Protein AF-X0WNF1-F1 (afdb_monomer)

Foldseek 3Di:
DDDPDDDDPDDDPDDDDDDDDDDPPDDPPPDDDPQPDQDDQDQDDQDDQDFDDQDADDDDPVQLVVQLCVQLVVQLVVLVVVLVVQLPDDDPDVVVNVVSNVVSVVVSVVSSVVSSVVSSVVSCVVSVVVSVVVRVVSVVVRVVRSVVSVVVSVVVSVVRRVVSVVVSVVSVVVSVVVVVVVCVVVVPD

Radius of gyration: 42.92 Å; Cα contacts (8 Å, |Δi|>4): 81; chains: 1; bounding box: 76×45×125 Å

Sequence (189 aa):
MIPDEVIEDEVIPDQPIFDPPEFPEFVDPGERPEYVEPGEFVSPTYPEFEYDPYAAPTRDPARVEELRTKAAGPGVRRSIQALKRAMMQEYRNPNLARLAMRDILAGHGEALSGIYGGAAQTAEMQYGTEFAAQREQARTEFEAAYGAASKEYDVEWTAKYQKALRDWQGDVEAAKRDYEWELMQGGWM

Nearest PDB structures (foldseek):
  4j9z-assembly1_B-2  TM=3.972E-01  e=4.903E+00  Rattus norvegicus

Organism: NCBI:txid412755

Mean predicted aligned error: 12.64 Å

Secondary structure (DSSP, 8-state):
-----------------PPPP-PPP----TT-----PPPP--PPPPPP-------PPPP-HHHHHHHHHHHHHHHHHHHHHHHHHHHTPPPSSHHHHHHHHHHHHHHHHHHHHHHHHHHHHHHHH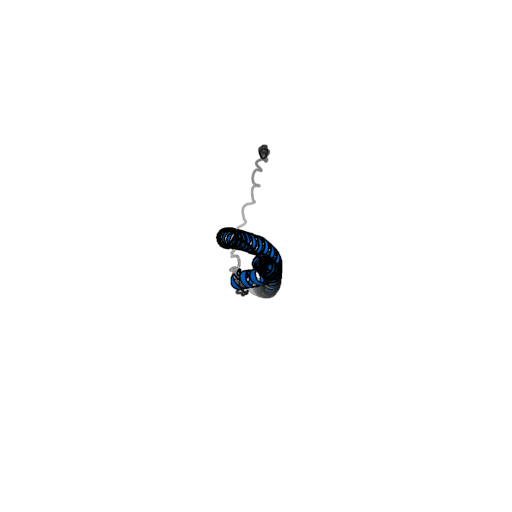HHHHHHHHHHHHHHHHHHHHHHHHHHHHHHHHHHHHHHHHHHHHHHHHHHHHHHHHHHHHHTT-

Structure (mmCIF, N/CA/C/O backbone):
data_AF-X0WNF1-F1
#
_entry.id   AF-X0WNF1-F1
#
loop_
_atom_site.group_PDB
_atom_site.id
_atom_site.type_symbol
_atom_site.label_atom_id
_atom_site.label_alt_id
_atom_site.label_comp_id
_atom_site.label_asym_id
_atom_site.label_entity_id
_atom_site.label_seq_id
_atom_site.pdbx_PDB_ins_code
_atom_site.Cartn_x
_atom_site.Cartn_y
_atom_site.Cartn_z
_atom_site.occupancy
_atom_site.B_iso_or_equiv
_atom_site.auth_seq_id
_atom_site.auth_comp_id
_atom_site.auth_asym_id
_atom_site.auth_atom_id
_atom_site.pdbx_PDB_model_num
ATOM 1 N N . MET A 1 1 ? -17.584 23.630 -14.478 1.00 50.16 1 MET A N 1
ATOM 2 C CA . MET A 1 1 ? -17.618 24.770 -15.414 1.00 50.16 1 MET A CA 1
ATOM 3 C C . MET A 1 1 ? -16.186 25.022 -15.825 1.00 50.16 1 MET A C 1
ATOM 5 O O . MET A 1 1 ? -15.436 25.593 -15.048 1.00 50.16 1 MET A O 1
ATOM 9 N N . ILE A 1 2 ? -15.795 24.456 -16.960 1.00 48.53 2 ILE A N 1
ATOM 10 C CA . ILE A 1 2 ? -14.515 24.730 -17.613 1.00 48.53 2 ILE A CA 1
ATOM 11 C C . ILE A 1 2 ? -14.872 25.733 -18.717 1.00 48.53 2 ILE A C 1
ATOM 13 O O . ILE A 1 2 ? -15.881 25.497 -19.384 1.00 48.53 2 ILE A O 1
ATOM 17 N N . PRO A 1 3 ? -14.184 26.877 -18.835 1.00 56.97 3 PRO A N 1
ATOM 18 C CA . PRO A 1 3 ? -14.456 27.810 -19.918 1.00 56.97 3 PRO A CA 1
ATOM 19 C C . PRO A 1 3 ? -14.066 27.158 -21.248 1.00 56.97 3 PRO A C 1
ATOM 21 O O . PRO A 1 3 ? -12.950 26.661 -21.383 1.00 56.97 3 PRO A O 1
ATOM 24 N N . ASP A 1 4 ? -15.005 27.139 -22.194 1.00 54.88 4 ASP A N 1
ATOM 25 C CA . ASP A 1 4 ? -14.739 26.791 -23.588 1.00 54.88 4 ASP A CA 1
ATOM 26 C C . ASP A 1 4 ? -13.812 27.865 -24.169 1.00 54.88 4 ASP A C 1
ATOM 28 O O . ASP A 1 4 ? -14.213 29.018 -24.351 1.00 54.88 4 ASP A O 1
ATOM 32 N N . GLU A 1 5 ? -12.553 27.504 -24.409 1.00 59.41 5 GLU A N 1
ATOM 33 C CA . GLU A 1 5 ? -11.631 28.334 -25.177 1.00 59.41 5 GLU A CA 1
ATOM 34 C C . GLU A 1 5 ? -11.999 28.224 -26.659 1.00 59.41 5 GLU A C 1
ATOM 36 O O . GLU A 1 5 ? -11.948 27.158 -27.273 1.00 59.41 5 GLU A O 1
ATOM 41 N N . VAL A 1 6 ? -12.427 29.357 -27.209 1.00 58.12 6 VAL A N 1
ATOM 42 C CA . VAL A 1 6 ? -12.690 29.559 -28.630 1.00 58.12 6 VAL A CA 1
ATOM 43 C C . VAL A 1 6 ? -11.349 29.493 -29.357 1.00 58.12 6 VAL A C 1
ATOM 45 O O . VAL A 1 6 ? -10.518 30.384 -29.209 1.00 58.12 6 VAL A O 1
ATOM 48 N N . ILE A 1 7 ? -11.131 28.421 -30.116 1.00 59.22 7 ILE A N 1
ATOM 49 C CA . ILE A 1 7 ? -10.007 28.314 -31.046 1.00 59.22 7 ILE A CA 1
ATOM 50 C C . ILE A 1 7 ? -10.350 29.218 -32.233 1.00 59.22 7 ILE A C 1
ATOM 52 O O . ILE A 1 7 ? -11.260 28.921 -33.004 1.00 59.22 7 ILE A O 1
ATOM 56 N N . GLU A 1 8 ? -9.685 30.367 -32.318 1.00 57.50 8 GLU A N 1
ATOM 57 C CA . GLU A 1 8 ? -9.772 31.257 -33.472 1.00 57.50 8 GLU A CA 1
ATOM 58 C C . GLU A 1 8 ? -9.064 30.579 -34.653 1.00 57.50 8 GLU A C 1
ATOM 60 O O . GLU A 1 8 ? -7.862 30.320 -34.597 1.00 57.50 8 GLU A O 1
ATOM 65 N N . ASP A 1 9 ? -9.825 30.248 -35.701 1.00 55.97 9 ASP A N 1
ATOM 66 C CA . ASP A 1 9 ? -9.299 29.712 -36.956 1.00 55.97 9 ASP A CA 1
ATOM 67 C C . ASP A 1 9 ? -8.331 30.730 -37.581 1.00 55.97 9 ASP A C 1
ATOM 69 O O . ASP A 1 9 ? -8.733 31.759 -38.135 1.00 55.97 9 ASP A O 1
ATOM 73 N N . GLU A 1 10 ? -7.033 30.444 -37.477 1.00 62.75 10 GLU A N 1
ATOM 74 C CA . GLU A 1 10 ? -5.975 31.190 -38.148 1.00 62.75 10 GLU A CA 1
ATOM 75 C C . GLU A 1 10 ? -6.144 31.040 -39.667 1.00 62.75 10 GLU A C 1
ATOM 77 O O . GLU A 1 10 ? -5.930 29.977 -40.254 1.00 62.75 10 GLU A O 1
ATOM 82 N N . VAL A 1 11 ? -6.554 32.130 -40.317 1.00 62.41 11 VAL A N 1
ATOM 83 C CA . VAL A 1 11 ? -6.639 32.237 -41.775 1.00 62.41 11 VAL A CA 1
ATOM 84 C C . VAL A 1 11 ? -5.223 32.156 -42.343 1.00 62.41 11 VAL A C 1
ATOM 86 O O . VAL A 1 11 ? -4.467 33.127 -42.301 1.00 62.41 11 VAL A O 1
ATOM 89 N N . ILE A 1 12 ? -4.862 30.988 -42.876 1.00 64.81 12 ILE A N 1
ATOM 90 C CA . ILE A 1 12 ? -3.605 30.773 -43.596 1.00 64.81 12 ILE A CA 1
ATOM 91 C C . ILE A 1 12 ? -3.642 31.648 -44.862 1.00 64.81 12 ILE A C 1
ATOM 93 O O . ILE A 1 12 ? -4.532 31.457 -45.693 1.00 64.81 12 ILE A O 1
ATOM 97 N N . PRO A 1 13 ? -2.728 32.620 -45.031 1.00 63.53 13 PRO A N 1
ATOM 98 C CA . PRO A 1 13 ? -2.704 33.458 -46.223 1.00 63.53 13 PRO A CA 1
ATOM 99 C C . PRO A 1 13 ? -2.369 32.614 -47.459 1.00 63.53 13 PRO A C 1
ATOM 101 O O . PRO A 1 13 ? -1.423 31.823 -47.428 1.00 63.53 13 PRO A O 1
ATOM 104 N N . ASP A 1 14 ? -3.134 32.811 -48.539 1.00 64.81 14 ASP A N 1
ATOM 105 C CA . ASP A 1 14 ? -2.906 32.192 -49.848 1.00 64.81 14 ASP A CA 1
ATOM 106 C C . ASP A 1 14 ? -1.446 32.387 -50.267 1.00 64.81 14 ASP A C 1
ATOM 108 O O . ASP A 1 14 ? -0.984 33.508 -50.512 1.00 64.81 14 ASP A O 1
ATOM 112 N N . GLN A 1 15 ? -0.693 31.288 -50.311 1.00 70.25 15 GLN A N 1
ATOM 113 C CA . GLN A 1 15 ? 0.685 31.330 -50.772 1.00 70.25 15 GLN A CA 1
ATOM 114 C C . GLN A 1 15 ? 0.716 31.611 -52.281 1.00 70.25 15 GLN A C 1
ATOM 116 O O . GLN A 1 15 ? -0.114 31.080 -53.023 1.00 70.25 15 GLN A O 1
ATOM 121 N N . PRO A 1 16 ? 1.667 32.434 -52.759 1.00 63.69 16 PRO A N 1
ATOM 122 C CA . PRO A 1 16 ? 1.801 32.725 -54.176 1.00 63.69 16 PRO A CA 1
ATOM 123 C C . PRO A 1 16 ? 2.080 31.432 -54.946 1.00 63.69 16 PRO A C 1
ATOM 125 O O . PRO A 1 16 ? 3.031 30.709 -54.647 1.00 63.69 16 PRO A O 1
ATOM 128 N N . ILE A 1 17 ? 1.240 31.155 -55.944 1.00 67.00 17 ILE A N 1
ATOM 129 C CA . ILE A 1 17 ? 1.426 30.066 -56.903 1.00 67.00 17 ILE A CA 1
ATOM 130 C C . ILE A 1 17 ? 2.718 30.371 -57.670 1.00 67.00 17 ILE A C 1
ATOM 132 O O . ILE A 1 17 ? 2.752 31.270 -58.507 1.00 67.00 17 ILE A O 1
ATOM 136 N N . PHE A 1 18 ? 3.802 29.680 -57.322 1.00 66.50 18 PHE A N 1
ATOM 137 C CA . PHE A 1 18 ? 5.053 29.730 -58.070 1.00 66.50 18 PHE A CA 1
ATOM 138 C C . PHE A 1 18 ? 4.874 28.921 -59.353 1.00 66.50 18 PHE A C 1
ATOM 140 O O . PHE A 1 18 ? 4.672 27.707 -59.292 1.00 66.50 18 PHE A O 1
ATOM 147 N N . ASP A 1 19 ? 4.962 29.588 -60.504 1.00 69.25 19 ASP A N 1
ATOM 148 C CA . ASP A 1 19 ? 5.076 28.899 -61.784 1.00 69.25 19 ASP A CA 1
ATOM 149 C C . ASP A 1 19 ? 6.339 28.019 -61.758 1.00 69.25 19 ASP A C 1
ATOM 151 O O . ASP A 1 19 ? 7.424 28.510 -61.412 1.00 69.25 19 ASP A O 1
ATOM 155 N N . PRO A 1 20 ? 6.224 26.712 -62.056 1.00 69.62 20 PRO A N 1
ATOM 156 C CA . PRO A 1 20 ? 7.371 25.823 -62.038 1.00 69.62 20 PRO A CA 1
ATOM 157 C C . PRO A 1 20 ? 8.379 26.284 -63.102 1.00 69.62 20 PRO A C 1
ATOM 159 O O . PRO A 1 20 ? 7.981 26.563 -64.234 1.00 69.62 20 PRO A O 1
ATOM 162 N N . PRO A 1 21 ? 9.678 26.375 -62.769 1.00 69.31 21 PRO A N 1
ATOM 163 C CA . PRO A 1 21 ? 10.692 26.753 -63.742 1.00 69.31 21 PRO A CA 1
ATOM 164 C C . PRO A 1 21 ? 10.705 25.748 -64.899 1.00 69.31 21 PRO A C 1
ATOM 166 O O . PRO A 1 21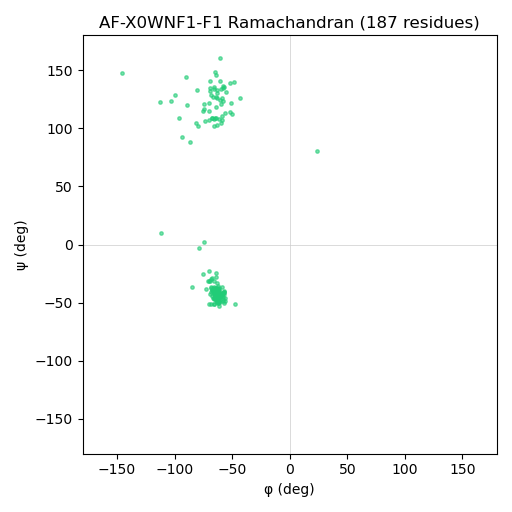 ? 10.690 24.536 -64.679 1.00 69.31 21 PRO A O 1
ATOM 169 N N . GLU A 1 22 ? 10.747 26.256 -66.132 1.00 62.69 22 GLU A N 1
ATOM 170 C CA . GLU A 1 22 ? 10.952 25.439 -67.327 1.00 62.69 22 GLU A CA 1
ATOM 171 C C . GLU A 1 22 ? 12.321 24.755 -67.220 1.00 62.69 22 GLU A C 1
ATOM 173 O O . GLU A 1 22 ? 13.373 25.397 -67.281 1.00 62.69 22 GLU A O 1
ATOM 178 N N . PHE A 1 23 ? 12.311 23.442 -66.990 1.00 56.72 23 PHE A N 1
ATOM 179 C CA . PHE A 1 23 ? 13.533 22.653 -66.964 1.00 56.72 23 PHE A CA 1
ATOM 180 C C . PHE A 1 23 ? 14.103 22.568 -68.386 1.00 56.72 23 PHE A C 1
ATOM 182 O O . PHE A 1 23 ? 13.352 22.257 -69.314 1.00 56.72 23 PHE A O 1
ATOM 189 N N . PRO A 1 24 ? 15.411 22.814 -68.582 1.00 59.12 24 PRO A N 1
ATOM 190 C CA . PRO A 1 24 ? 16.044 22.623 -69.880 1.00 59.12 24 PRO A CA 1
ATOM 191 C C . PRO A 1 24 ? 15.864 21.170 -70.333 1.00 59.12 24 PRO A C 1
ATOM 193 O O . PRO A 1 24 ? 16.038 20.243 -69.538 1.00 59.12 24 PRO A O 1
ATOM 196 N N . GLU A 1 25 ? 15.497 20.988 -71.604 1.00 58.06 25 GLU A N 1
ATOM 197 C CA . GLU A 1 25 ? 15.307 19.676 -72.222 1.00 58.06 25 GLU A CA 1
ATOM 198 C C . GLU A 1 25 ? 16.539 18.798 -71.970 1.00 58.06 25 GLU A C 1
ATOM 200 O O . GLU A 1 25 ? 17.675 19.169 -72.279 1.00 58.06 25 GLU A O 1
ATOM 205 N N . PHE A 1 26 ? 16.301 17.645 -71.340 1.00 48.47 26 PHE A N 1
ATOM 206 C CA . PHE A 1 26 ? 17.327 16.662 -71.023 1.00 48.47 26 PHE A CA 1
ATOM 207 C C . PHE A 1 26 ? 18.043 16.249 -72.312 1.00 48.47 26 PHE A C 1
ATOM 209 O O . PHE A 1 26 ? 17.459 15.616 -73.188 1.00 48.47 26 PHE A O 1
ATOM 216 N N . VAL A 1 27 ? 19.324 16.603 -72.408 1.00 53.44 27 VAL A N 1
ATOM 217 C CA . VAL A 1 27 ? 20.237 16.055 -73.410 1.00 53.44 27 VAL A CA 1
ATOM 218 C C . VAL A 1 27 ? 20.294 14.546 -73.193 1.00 53.44 27 VAL A C 1
ATOM 220 O O . VAL A 1 27 ? 20.629 14.104 -72.093 1.00 53.44 27 VAL A O 1
ATOM 223 N N . ASP A 1 28 ? 19.932 13.788 -74.226 1.00 56.94 28 ASP A N 1
ATOM 224 C CA . ASP A 1 28 ? 19.884 12.326 -74.229 1.00 56.94 28 ASP A CA 1
ATOM 225 C C . ASP A 1 28 ? 21.283 11.765 -73.906 1.00 56.94 28 ASP A C 1
ATOM 227 O O . ASP A 1 28 ? 22.212 11.912 -74.712 1.00 56.94 28 ASP A O 1
ATOM 231 N N . PRO A 1 29 ? 21.506 11.215 -72.698 1.00 52.59 29 PRO A N 1
ATOM 232 C CA . PRO A 1 29 ? 22.808 10.708 -72.317 1.00 52.59 29 PRO A CA 1
ATOM 233 C C . PRO A 1 29 ? 22.959 9.333 -72.957 1.00 52.59 29 PRO A C 1
ATOM 235 O O . PRO A 1 29 ? 22.386 8.358 -72.471 1.00 52.59 29 PRO A O 1
ATOM 238 N N . GLY A 1 30 ? 23.721 9.275 -74.053 1.00 54.88 30 GLY A N 1
ATOM 239 C CA . GLY A 1 30 ? 24.156 8.019 -74.657 1.00 54.88 30 GLY A CA 1
ATOM 240 C C . GLY A 1 30 ? 24.615 7.040 -73.577 1.00 54.88 30 GLY A C 1
ATOM 241 O O . GLY A 1 30 ? 25.404 7.420 -72.714 1.00 54.88 30 GLY A O 1
ATOM 242 N N . GLU A 1 31 ? 24.017 5.846 -73.611 1.00 55.84 31 GLU A N 1
ATOM 243 C CA . GLU A 1 31 ? 24.265 4.666 -72.772 1.00 55.84 31 GLU A CA 1
ATOM 244 C C . GLU A 1 31 ? 24.900 4.989 -71.415 1.00 55.84 31 GLU A C 1
ATOM 246 O O . GLU A 1 31 ? 26.107 4.868 -71.206 1.00 55.84 31 GLU A O 1
ATOM 251 N N . ARG A 1 32 ? 24.055 5.415 -70.464 1.00 53.81 32 ARG A N 1
ATOM 252 C CA . ARG A 1 32 ? 24.465 5.459 -69.060 1.00 53.81 32 ARG A CA 1
ATOM 253 C C . ARG A 1 32 ? 24.953 4.057 -68.666 1.00 53.81 32 ARG A C 1
ATOM 255 O O . ARG A 1 32 ? 24.226 3.100 -68.937 1.00 53.81 32 ARG A O 1
ATOM 262 N N . PRO A 1 33 ? 26.127 3.929 -68.029 1.00 50.81 33 PRO A N 1
ATOM 263 C CA . PRO A 1 33 ? 26.564 2.650 -67.475 1.00 50.81 33 PRO A CA 1
ATOM 264 C C . PRO A 1 33 ? 25.461 2.071 -66.578 1.00 50.81 33 PRO A C 1
ATOM 266 O O . PRO A 1 33 ? 24.790 2.829 -65.868 1.00 50.81 33 PRO A O 1
ATOM 269 N N . GLU A 1 34 ? 25.242 0.753 -66.660 1.00 50.34 34 GLU A N 1
ATOM 270 C CA . GLU A 1 34 ? 24.256 0.047 -65.835 1.00 50.34 34 GLU A CA 1
ATOM 271 C C . GLU A 1 34 ? 24.500 0.402 -64.365 1.00 50.34 34 GLU A C 1
ATOM 273 O O . GLU A 1 34 ? 25.551 0.115 -63.795 1.00 50.34 34 GLU A O 1
ATOM 278 N N . TYR A 1 35 ? 23.539 1.102 -63.761 1.00 53.22 35 TYR A N 1
ATOM 279 C CA . TYR A 1 35 ? 23.608 1.459 -62.354 1.00 53.22 35 TYR A CA 1
ATOM 280 C C . TYR A 1 35 ? 23.480 0.169 -61.548 1.00 53.22 35 TYR A C 1
ATOM 282 O O . TYR A 1 35 ? 22.408 -0.433 -61.507 1.00 53.22 35 TYR A O 1
ATOM 290 N N . VAL A 1 36 ? 24.566 -0.270 -60.918 1.00 54.84 36 VAL A N 1
ATOM 291 C CA . VAL A 1 36 ? 24.497 -1.345 -59.929 1.00 54.84 36 VAL A CA 1
ATOM 292 C C . VAL A 1 36 ? 23.788 -0.765 -58.708 1.00 54.84 36 VAL A C 1
ATOM 294 O O . VAL A 1 36 ? 24.338 0.094 -58.016 1.00 54.84 36 VAL A O 1
ATOM 297 N N . GLU A 1 37 ? 22.536 -1.169 -58.482 1.00 60.97 37 GLU A N 1
ATOM 298 C CA . GLU A 1 37 ? 21.769 -0.717 -57.322 1.00 60.97 37 GLU A CA 1
ATOM 299 C C . GLU A 1 37 ? 22.529 -1.089 -56.036 1.00 60.97 37 GLU A C 1
ATOM 301 O O . GLU A 1 37 ? 22.858 -2.264 -55.838 1.00 60.97 37 GLU A O 1
ATOM 306 N N . PRO A 1 38 ? 22.853 -0.117 -55.161 1.00 59.69 38 PRO A N 1
ATOM 307 C CA . PRO A 1 38 ? 23.447 -0.436 -53.873 1.00 59.69 38 PRO A CA 1
ATOM 308 C C . PRO A 1 38 ? 22.470 -1.318 -53.092 1.00 59.69 38 PRO A C 1
ATOM 310 O O . PRO A 1 38 ? 21.261 -1.089 -53.139 1.00 59.69 38 PRO A O 1
ATOM 313 N N . GLY A 1 39 ? 22.996 -2.320 -52.381 1.00 68.25 39 GLY A N 1
ATOM 314 C CA . GLY A 1 39 ? 22.181 -3.267 -51.619 1.00 68.25 39 GLY A CA 1
ATOM 315 C C . GLY A 1 39 ? 21.128 -2.570 -50.748 1.00 68.25 39 GLY A C 1
ATOM 316 O O . GLY A 1 39 ? 21.387 -1.517 -50.155 1.00 68.25 39 GLY A O 1
ATOM 317 N N . GLU A 1 40 ? 19.923 -3.144 -50.691 1.00 73.88 40 GLU A N 1
ATOM 318 C CA . GLU A 1 40 ? 18.820 -2.596 -49.900 1.00 73.88 40 GLU A CA 1
ATOM 319 C C . GLU A 1 40 ? 19.226 -2.459 -48.425 1.00 73.88 40 GLU A C 1
ATOM 321 O O . GLU A 1 40 ? 19.804 -3.371 -47.828 1.00 73.88 40 GLU A O 1
ATOM 326 N N . PHE A 1 41 ? 18.903 -1.319 -47.808 1.00 73.62 41 PHE A N 1
ATOM 327 C CA . PHE A 1 41 ? 19.118 -1.139 -46.376 1.00 73.62 41 PHE A CA 1
ATOM 328 C C . PHE A 1 41 ? 18.207 -2.092 -45.594 1.00 73.62 41 PHE A C 1
ATOM 330 O O . PHE A 1 41 ? 16.995 -1.884 -45.497 1.00 73.62 41 PHE A O 1
ATOM 337 N N . VAL A 1 42 ? 18.793 -3.128 -44.996 1.00 74.88 42 VAL A N 1
ATOM 338 C CA . VAL A 1 42 ? 18.065 -4.044 -44.119 1.00 74.88 42 VAL A CA 1
ATOM 339 C C . VAL A 1 42 ? 17.958 -3.413 -42.733 1.00 74.88 42 VAL A C 1
ATOM 341 O O . VAL A 1 42 ? 18.924 -3.381 -41.968 1.00 74.88 42 VAL A O 1
ATOM 344 N N . SER A 1 43 ? 16.768 -2.910 -42.397 1.00 70.06 43 SER A N 1
ATOM 345 C CA . SER A 1 43 ? 16.502 -2.387 -41.055 1.00 70.06 43 SER A CA 1
ATOM 346 C C . SER A 1 43 ? 16.637 -3.508 -40.013 1.00 70.06 43 SER A C 1
ATOM 348 O O . SER A 1 43 ? 16.046 -4.578 -40.197 1.00 70.06 43 SER A O 1
ATOM 350 N N . PRO A 1 44 ? 17.387 -3.301 -38.914 1.00 79.19 44 PRO A N 1
ATOM 351 C CA . PRO A 1 44 ? 17.522 -4.315 -37.882 1.00 79.19 44 PRO A CA 1
ATOM 352 C C . PRO A 1 44 ? 16.175 -4.605 -37.215 1.00 79.19 44 PRO A C 1
ATOM 354 O O . PRO A 1 44 ? 15.340 -3.720 -37.028 1.00 79.19 44 PRO A O 1
ATOM 357 N N . THR A 1 45 ? 15.968 -5.861 -36.823 1.00 83.69 45 THR A N 1
ATOM 358 C CA . THR A 1 45 ? 14.812 -6.254 -36.011 1.00 83.69 45 THR A CA 1
ATOM 359 C C . THR A 1 45 ? 14.948 -5.670 -34.606 1.00 83.69 45 THR A C 1
ATOM 361 O O . THR A 1 45 ? 16.024 -5.743 -34.002 1.00 83.69 45 THR A O 1
ATOM 364 N N . TYR A 1 46 ? 13.860 -5.100 -34.086 1.00 78.81 46 TYR A N 1
ATOM 365 C CA . TYR A 1 46 ? 13.807 -4.602 -32.714 1.00 78.81 46 TYR A CA 1
ATOM 366 C C . TYR A 1 46 ? 14.113 -5.734 -31.715 1.00 78.81 46 TYR A C 1
ATOM 368 O O . TYR A 1 46 ? 13.622 -6.850 -31.915 1.00 78.81 46 TYR A O 1
ATOM 376 N N . PRO A 1 47 ? 14.941 -5.490 -30.678 1.00 80.06 47 PRO A N 1
ATOM 377 C CA . PRO A 1 47 ? 15.153 -6.466 -29.615 1.00 80.06 47 PRO A CA 1
ATOM 378 C C . PRO A 1 47 ? 13.836 -6.788 -28.895 1.00 80.06 47 PRO A C 1
ATOM 380 O O . PRO A 1 47 ? 12.864 -6.043 -28.989 1.00 80.06 47 PRO A O 1
ATOM 383 N N . GLU A 1 48 ? 13.780 -7.913 -28.189 1.00 83.38 48 GLU A N 1
ATOM 384 C CA . GLU A 1 48 ? 12.628 -8.214 -27.338 1.00 83.38 48 GLU A CA 1
ATOM 385 C C . GLU A 1 48 ? 12.769 -7.451 -26.017 1.00 83.38 48 GLU A C 1
ATOM 387 O O . GLU A 1 48 ? 13.846 -7.405 -25.425 1.00 83.38 48 GLU A O 1
ATOM 392 N N . PHE A 1 49 ? 11.694 -6.791 -25.587 1.00 82.12 49 PHE A N 1
ATOM 393 C CA . PHE A 1 49 ? 11.687 -6.006 -24.360 1.00 82.12 49 PHE A CA 1
ATOM 394 C C . PHE A 1 49 ? 11.184 -6.866 -23.199 1.00 82.12 49 PHE A C 1
ATOM 396 O O . PHE A 1 49 ? 9.978 -6.971 -22.970 1.00 82.12 49 PHE A O 1
ATOM 403 N N . GLU A 1 50 ? 12.109 -7.500 -22.481 1.00 83.12 50 GLU A N 1
ATOM 404 C CA . GLU A 1 50 ? 11.791 -8.316 -21.309 1.00 83.12 50 GLU A CA 1
ATOM 405 C C . GLU A 1 50 ? 11.801 -7.458 -20.037 1.00 83.12 50 GLU A C 1
ATOM 407 O O . GLU A 1 50 ? 12.813 -6.859 -19.672 1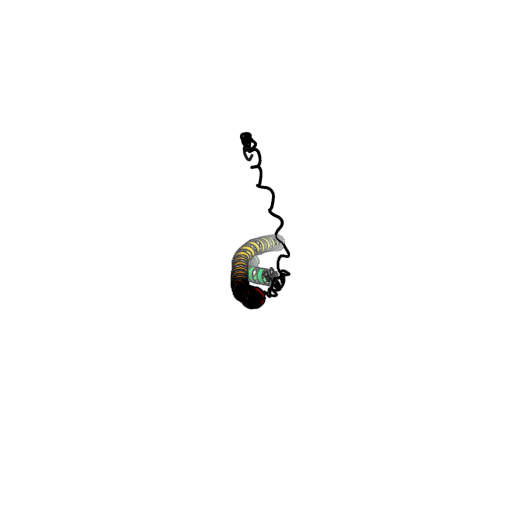.00 83.12 50 GLU A O 1
ATOM 412 N N . TYR A 1 51 ? 10.663 -7.392 -19.344 1.00 84.19 51 TYR A N 1
ATOM 413 C CA . TYR A 1 51 ? 10.560 -6.765 -18.029 1.00 84.19 51 TYR A CA 1
ATOM 414 C C . TYR A 1 51 ? 9.551 -7.504 -17.155 1.00 84.19 51 TYR A C 1
ATOM 416 O O . TYR A 1 51 ? 8.537 -8.017 -17.637 1.00 84.19 51 TYR A O 1
ATOM 424 N N . ASP A 1 52 ? 9.812 -7.522 -15.849 1.00 85.19 52 ASP A N 1
ATOM 425 C CA . ASP A 1 52 ? 8.878 -8.103 -14.895 1.00 85.19 52 ASP A CA 1
ATOM 426 C C . ASP A 1 52 ? 7.610 -7.239 -14.807 1.00 85.19 52 ASP A C 1
ATOM 428 O O . ASP A 1 52 ? 7.694 -6.021 -14.595 1.00 85.19 52 ASP A O 1
ATOM 432 N N . PRO A 1 53 ? 6.411 -7.829 -14.954 1.00 88.69 53 PRO A N 1
ATOM 433 C CA . PRO A 1 53 ? 5.173 -7.075 -14.863 1.00 88.69 53 PRO A CA 1
ATOM 434 C C . PRO A 1 53 ? 4.981 -6.523 -13.448 1.00 88.69 53 PRO A C 1
ATOM 436 O O . PRO A 1 53 ? 5.349 -7.149 -12.453 1.00 88.69 53 PRO A O 1
ATOM 439 N N . TYR A 1 54 ? 4.334 -5.360 -13.349 1.00 89.75 54 TYR A N 1
ATOM 440 C CA . TYR A 1 54 ? 4.043 -4.733 -12.063 1.00 89.75 54 TYR A CA 1
ATOM 441 C C .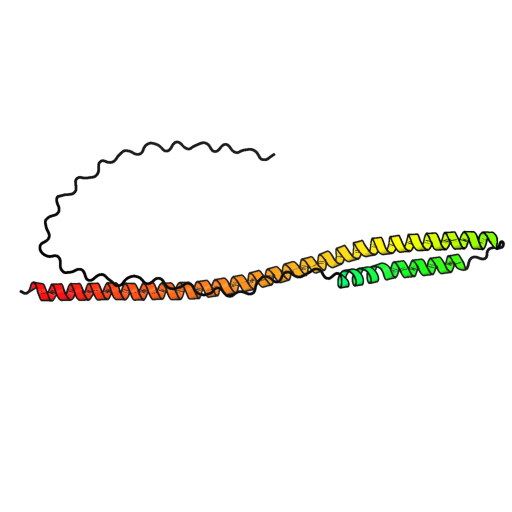 TYR A 1 54 ? 3.189 -5.648 -11.170 1.00 89.75 54 TYR A C 1
ATOM 443 O O . TYR A 1 54 ? 1.997 -5.856 -11.416 1.00 89.75 54 TYR A O 1
ATOM 451 N N . ALA A 1 55 ? 3.792 -6.157 -10.095 1.00 90.75 55 ALA A N 1
ATOM 452 C CA . ALA A 1 55 ? 3.112 -6.947 -9.079 1.00 90.75 55 ALA A CA 1
ATOM 453 C C . ALA A 1 55 ? 2.492 -6.024 -8.019 1.00 90.75 55 ALA A C 1
ATOM 455 O O . ALA A 1 55 ? 3.108 -5.696 -7.004 1.00 90.75 55 ALA A O 1
ATOM 456 N N . ALA A 1 56 ? 1.254 -5.587 -8.258 1.00 91.31 56 ALA A N 1
ATOM 457 C CA . ALA A 1 56 ? 0.528 -4.770 -7.292 1.00 91.31 56 ALA A CA 1
ATOM 458 C C . ALA A 1 56 ? 0.298 -5.559 -5.986 1.00 91.31 56 ALA A C 1
ATOM 460 O O . ALA A 1 56 ? -0.286 -6.648 -6.034 1.00 91.31 56 ALA A O 1
ATOM 461 N N . PRO A 1 57 ? 0.689 -5.030 -4.811 1.00 93.81 57 PRO A N 1
ATOM 462 C CA . PRO A 1 57 ? 0.427 -5.717 -3.558 1.00 93.81 57 PRO A CA 1
ATOM 463 C C . PRO A 1 57 ? -1.082 -5.781 -3.310 1.00 93.81 57 PRO A C 1
ATOM 465 O O . PRO A 1 57 ? -1.817 -4.804 -3.483 1.00 93.81 57 PRO A O 1
ATOM 468 N N . THR A 1 58 ? -1.551 -6.955 -2.899 1.00 95.75 58 THR A N 1
ATOM 469 C CA . THR A 1 58 ? -2.958 -7.195 -2.583 1.00 95.75 58 THR A CA 1
ATOM 470 C C . THR A 1 58 ? -3.235 -6.914 -1.118 1.00 95.75 58 THR A C 1
ATOM 472 O O . THR A 1 58 ? -2.424 -7.220 -0.246 1.00 95.75 58 THR A O 1
ATOM 475 N N . ARG A 1 59 ? -4.418 -6.370 -0.840 1.00 95.12 59 ARG A N 1
ATOM 476 C CA . ARG A 1 59 ? -4.872 -6.129 0.526 1.00 95.12 59 ARG A CA 1
ATOM 477 C C . ARG A 1 59 ? -5.032 -7.449 1.286 1.00 95.12 59 ARG A C 1
ATOM 479 O O . ARG A 1 59 ? -5.765 -8.328 0.843 1.00 95.12 59 ARG A O 1
ATOM 486 N N . ASP A 1 60 ? -4.402 -7.536 2.451 1.00 97.19 60 ASP A N 1
ATOM 487 C CA . ASP A 1 60 ? -4.471 -8.680 3.354 1.00 97.19 60 ASP A CA 1
ATOM 488 C C . ASP A 1 60 ? -5.533 -8.446 4.450 1.00 97.19 60 ASP A C 1
ATOM 490 O O . ASP A 1 60 ? -5.329 -7.619 5.348 1.00 97.19 60 ASP A O 1
ATOM 494 N N . PRO A 1 61 ? -6.679 -9.153 4.408 1.00 95.81 61 PRO A N 1
ATOM 495 C CA . PRO A 1 61 ? -7.711 -9.023 5.430 1.00 95.81 61 PRO A CA 1
ATOM 496 C C . PRO A 1 61 ? -7.275 -9.582 6.793 1.00 95.81 61 PRO A C 1
ATOM 498 O O . PRO A 1 61 ? -7.719 -9.067 7.822 1.00 95.81 61 PRO A O 1
ATOM 501 N N . ALA A 1 62 ? -6.392 -10.586 6.827 1.00 97.69 62 ALA A N 1
ATOM 502 C CA . ALA A 1 62 ? -5.943 -11.203 8.074 1.00 97.69 62 ALA A CA 1
ATOM 503 C C . ALA A 1 62 ? -5.109 -10.216 8.900 1.00 97.69 62 ALA A C 1
ATOM 505 O O . ALA A 1 62 ? -5.288 -10.104 10.116 1.00 97.69 62 ALA A O 1
ATOM 506 N N . ARG A 1 63 ? -4.267 -9.418 8.231 1.00 97.31 63 ARG A N 1
ATOM 507 C CA . ARG A 1 63 ? -3.490 -8.357 8.880 1.00 97.31 63 ARG A CA 1
ATOM 508 C C . ARG A 1 63 ? -4.375 -7.281 9.515 1.00 97.31 63 ARG A C 1
ATOM 510 O O . ARG A 1 63 ? -4.097 -6.830 10.628 1.00 97.31 63 ARG A O 1
ATOM 517 N N . VAL A 1 64 ? -5.463 -6.888 8.850 1.00 97.19 64 VAL A N 1
ATOM 518 C CA . VAL A 1 64 ? -6.429 -5.915 9.395 1.00 97.19 64 VAL A CA 1
ATOM 519 C C . VAL A 1 64 ? -7.121 -6.474 10.641 1.00 97.19 64 VAL A C 1
ATOM 521 O O . VAL A 1 64 ? -7.290 -5.761 11.633 1.00 97.19 64 VAL A O 1
ATOM 524 N N . GLU A 1 65 ? -7.490 -7.756 10.629 1.00 97.25 65 GLU A N 1
ATOM 525 C CA . GLU A 1 65 ? -8.104 -8.416 11.782 1.00 97.25 65 GLU A CA 1
ATOM 526 C C . GLU A 1 65 ? -7.137 -8.534 12.973 1.00 97.25 65 GLU A C 1
ATOM 528 O O . GLU A 1 65 ? -7.517 -8.252 14.116 1.00 97.25 65 GLU A O 1
ATOM 533 N N . GLU A 1 66 ? -5.866 -8.856 12.725 1.00 98.12 66 GLU A N 1
ATOM 534 C CA . GLU A 1 66 ? -4.815 -8.860 13.749 1.00 98.12 66 GLU A CA 1
ATOM 535 C C . GLU A 1 66 ? -4.673 -7.474 14.406 1.00 98.12 66 GLU A C 1
ATOM 537 O O . GLU A 1 66 ? -4.706 -7.342 15.634 1.00 98.12 66 GLU A O 1
ATOM 542 N N . LEU A 1 67 ? -4.589 -6.410 13.603 1.00 97.88 67 LEU A N 1
ATOM 543 C CA . LEU A 1 67 ? -4.496 -5.039 14.111 1.00 97.88 67 LEU A CA 1
ATOM 544 C C . LEU A 1 67 ? -5.753 -4.637 14.890 1.00 97.88 67 LEU A C 1
ATOM 546 O O . LEU A 1 67 ? -5.655 -4.016 15.953 1.00 97.88 67 LEU A O 1
ATOM 550 N N . ARG A 1 68 ? -6.935 -5.048 14.421 1.00 97.94 68 ARG A N 1
ATOM 551 C CA . ARG A 1 68 ? -8.210 -4.791 15.101 1.00 97.94 68 ARG A CA 1
ATOM 552 C C . ARG A 1 68 ? -8.266 -5.472 16.461 1.00 97.94 68 ARG A C 1
ATOM 554 O O . ARG A 1 68 ? -8.620 -4.830 17.450 1.00 97.94 68 ARG A O 1
ATOM 561 N N . THR A 1 69 ? -7.919 -6.753 16.541 1.00 96.50 69 THR A N 1
ATOM 562 C CA . THR A 1 69 ? -7.915 -7.496 17.813 1.00 96.50 69 THR A CA 1
ATOM 563 C C . THR A 1 69 ? -6.891 -6.916 18.790 1.00 96.50 69 THR A C 1
ATOM 565 O O . THR A 1 69 ? -7.201 -6.719 19.972 1.00 96.50 69 THR A O 1
ATOM 568 N N . LYS A 1 70 ? -5.712 -6.527 18.293 1.00 97.81 70 LYS A N 1
ATOM 569 C CA . LYS A 1 70 ? -4.673 -5.841 19.069 1.00 97.81 70 LYS A CA 1
ATOM 570 C C . LYS A 1 70 ? -5.151 -4.492 19.617 1.00 97.81 70 LYS A C 1
ATOM 572 O O . LYS A 1 70 ? -4.954 -4.219 20.803 1.00 97.81 70 LYS A O 1
ATOM 577 N N . ALA A 1 71 ? -5.820 -3.682 18.795 1.00 97.69 71 ALA A N 1
ATOM 578 C CA . ALA A 1 71 ? -6.375 -2.386 19.191 1.00 97.69 71 ALA A CA 1
ATOM 579 C C . ALA A 1 71 ? -7.551 -2.520 20.178 1.00 97.69 71 ALA A C 1
ATOM 581 O O . ALA A 1 71 ? -7.664 -1.734 21.120 1.00 97.69 71 ALA A O 1
ATOM 582 N N . ALA A 1 72 ? -8.395 -3.545 20.021 1.00 97.50 72 ALA A N 1
ATOM 583 C CA . ALA A 1 72 ? -9.526 -3.805 20.913 1.00 97.50 72 ALA A CA 1
ATOM 584 C C . ALA A 1 72 ? -9.090 -4.297 22.307 1.00 97.50 72 ALA A C 1
ATOM 586 O O . ALA A 1 72 ? -9.756 -4.009 23.305 1.00 97.50 72 ALA A O 1
ATOM 587 N N . GLY A 1 73 ? -7.965 -5.015 22.402 1.00 97.12 73 GLY A N 1
ATOM 588 C CA . GLY A 1 73 ? -7.510 -5.698 23.620 1.00 97.12 73 GLY A CA 1
ATOM 589 C C . GLY A 1 73 ? -7.554 -4.856 24.909 1.00 97.12 73 GLY A C 1
ATOM 590 O O . GLY A 1 73 ? -8.130 -5.303 25.907 1.00 97.12 73 GLY A O 1
ATOM 591 N N . PRO A 1 74 ? -6.987 -3.634 24.944 1.00 97.56 74 PRO A N 1
ATOM 592 C CA . PRO A 1 74 ? -7.067 -2.760 26.113 1.00 97.56 74 PRO A CA 1
ATOM 593 C C . PRO A 1 74 ? -8.502 -2.388 26.511 1.00 97.56 74 PRO A C 1
ATOM 595 O O . PRO A 1 74 ? -8.821 -2.412 27.702 1.00 97.56 74 PRO A O 1
ATOM 598 N N . GLY A 1 75 ? -9.366 -2.074 25.541 1.00 96.44 75 GLY A N 1
ATOM 599 C CA . GLY A 1 75 ? -10.769 -1.731 25.783 1.00 96.44 75 GLY A CA 1
ATOM 600 C C . GLY A 1 75 ? -11.549 -2.912 26.353 1.00 96.44 75 GLY A C 1
ATOM 601 O O . GLY A 1 75 ? -12.205 -2.782 27.389 1.00 96.44 75 GLY A O 1
ATOM 602 N N . VAL A 1 76 ? -11.393 -4.093 25.746 1.00 97.50 76 VAL A N 1
ATOM 603 C CA . VAL A 1 76 ? -12.040 -5.332 26.202 1.00 97.50 76 VAL A CA 1
ATOM 604 C C . VAL A 1 76 ? -11.639 -5.644 27.647 1.00 97.50 76 VAL A C 1
ATOM 606 O O . VAL A 1 76 ? -12.508 -5.850 28.494 1.00 97.50 76 VAL A O 1
ATOM 609 N N . ARG A 1 77 ? -10.346 -5.565 27.992 1.00 97.69 77 ARG A N 1
ATOM 610 C CA . ARG A 1 77 ? -9.883 -5.782 29.377 1.00 97.69 77 ARG A CA 1
ATOM 611 C C . ARG A 1 77 ? -10.522 -4.817 30.380 1.00 97.69 77 ARG A C 1
ATOM 613 O O . ARG A 1 77 ? -10.939 -5.257 31.452 1.00 97.69 77 ARG A O 1
ATOM 620 N N . ARG A 1 78 ? -10.635 -3.526 30.043 1.00 96.88 78 ARG A N 1
ATOM 621 C CA . ARG A 1 78 ? -11.299 -2.528 30.905 1.00 96.88 78 ARG A CA 1
ATOM 622 C C . ARG A 1 78 ? -12.785 -2.836 31.079 1.00 96.88 78 ARG A C 1
ATOM 624 O O . ARG A 1 78 ? -13.277 -2.779 32.203 1.00 96.88 78 ARG A O 1
ATOM 631 N N . SER A 1 79 ? -13.473 -3.218 30.003 1.00 96.06 79 SER A N 1
ATOM 632 C CA . SER A 1 79 ? -14.898 -3.569 30.051 1.00 96.06 79 SER A CA 1
ATOM 633 C C . SER A 1 79 ? -15.165 -4.783 30.952 1.00 96.06 79 SER A C 1
ATOM 635 O O . SER A 1 79 ? -16.094 -4.755 31.754 1.00 96.06 79 SER A O 1
ATOM 637 N N . ILE A 1 80 ? -14.297 -5.802 30.916 1.00 96.62 80 ILE A N 1
ATOM 638 C CA . ILE A 1 80 ? -14.387 -6.982 31.789 1.00 96.62 80 ILE A CA 1
ATOM 639 C C . ILE A 1 80 ? -14.149 -6.598 33.254 1.00 96.62 80 ILE A C 1
ATOM 641 O O . ILE A 1 80 ? -14.843 -7.082 34.146 1.00 96.62 80 ILE A O 1
ATOM 645 N N . GLN A 1 81 ? -13.173 -5.731 33.536 1.00 97.19 81 GLN A N 1
ATOM 646 C CA . GLN A 1 81 ? -12.930 -5.255 34.902 1.00 97.19 81 GLN A CA 1
ATOM 647 C C . GLN A 1 81 ? -14.111 -4.436 35.440 1.00 97.19 81 GLN A C 1
ATOM 649 O O . GLN A 1 81 ? -14.489 -4.610 36.598 1.00 97.19 81 GLN A O 1
ATOM 654 N N . ALA A 1 82 ? -14.711 -3.579 34.609 1.00 94.44 82 ALA A N 1
ATOM 655 C CA . ALA A 1 82 ? -15.908 -2.821 34.962 1.00 94.44 82 ALA A CA 1
ATOM 656 C C . ALA A 1 82 ? -17.102 -3.749 35.237 1.00 94.44 82 ALA A C 1
ATOM 658 O O . ALA A 1 82 ? -17.752 -3.606 36.270 1.00 94.44 82 ALA A O 1
ATOM 659 N N . LEU A 1 83 ? -17.312 -4.755 34.381 1.00 95.50 83 LEU A N 1
ATOM 660 C CA . LEU A 1 83 ? -18.330 -5.788 34.566 1.00 95.50 83 LEU A CA 1
ATOM 661 C C . LEU A 1 83 ? -18.148 -6.519 35.902 1.00 95.50 83 LEU A C 1
ATOM 663 O O . LEU A 1 83 ? -19.080 -6.588 36.698 1.00 95.50 83 LEU A O 1
ATOM 667 N N . LYS A 1 84 ? -16.933 -6.999 36.196 1.00 95.69 84 LYS A N 1
ATOM 668 C CA . LYS A 1 84 ? -16.628 -7.678 37.466 1.00 95.69 84 LYS A CA 1
ATOM 669 C C . LYS A 1 84 ? -16.938 -6.801 38.681 1.00 95.69 84 LYS A C 1
ATOM 671 O O . LYS A 1 84 ? -17.512 -7.297 39.642 1.00 95.69 84 LYS A O 1
ATOM 676 N N . ARG A 1 85 ? -16.594 -5.509 38.639 1.00 95.31 85 ARG A N 1
ATOM 677 C CA . ARG A 1 85 ? -16.907 -4.562 39.726 1.00 95.31 85 ARG A CA 1
ATOM 678 C C . ARG A 1 85 ? -18.410 -4.352 39.891 1.00 95.31 85 ARG A C 1
ATOM 680 O O . ARG A 1 85 ? -18.882 -4.310 41.020 1.00 95.31 85 ARG A O 1
ATOM 687 N N . ALA A 1 86 ? -19.150 -4.244 38.789 1.00 92.62 86 ALA A N 1
ATOM 688 C CA . ALA A 1 86 ? -20.600 -4.086 38.822 1.00 92.62 86 ALA A CA 1
ATOM 689 C C . ALA A 1 86 ? -21.296 -5.334 39.396 1.00 92.62 86 ALA A C 1
ATOM 691 O O . ALA A 1 86 ? -22.215 -5.211 40.197 1.00 92.62 86 ALA A O 1
ATOM 692 N N . MET A 1 87 ? -20.804 -6.535 39.069 1.00 91.56 87 MET A N 1
ATOM 693 C CA . MET A 1 87 ? -21.343 -7.799 39.590 1.00 91.56 87 MET A CA 1
ATOM 694 C C . MET A 1 87 ? -21.066 -8.033 41.083 1.00 91.56 87 MET A C 1
ATOM 696 O O . MET A 1 87 ? -21.793 -8.792 41.712 1.00 91.56 87 MET A O 1
ATOM 700 N N . MET A 1 88 ? -20.036 -7.404 41.658 1.00 93.00 88 MET A N 1
ATOM 701 C CA . MET A 1 88 ? -19.730 -7.512 43.094 1.00 93.00 88 MET A CA 1
ATOM 702 C C . MET A 1 88 ? -20.625 -6.628 43.977 1.00 93.00 88 MET A C 1
ATOM 704 O O . MET A 1 88 ? -20.485 -6.661 45.197 1.00 93.00 88 MET A O 1
ATOM 708 N N . GLN A 1 89 ? -21.523 -5.821 43.401 1.00 90.69 89 GLN A N 1
ATOM 709 C CA . GLN A 1 89 ? -22.447 -5.012 44.192 1.00 90.69 89 GLN A CA 1
ATOM 710 C C . GLN A 1 89 ? -23.490 -5.904 44.878 1.00 90.69 89 GLN A C 1
ATOM 712 O O . GLN A 1 89 ? -24.236 -6.633 44.225 1.00 90.69 89 GLN A O 1
ATOM 717 N N . GLU A 1 90 ? -23.558 -5.837 46.209 1.00 85.19 90 GLU A N 1
ATOM 718 C CA . GLU A 1 90 ? -24.586 -6.537 46.977 1.00 85.19 90 GLU A CA 1
ATOM 719 C C . GLU A 1 90 ? -25.939 -5.831 46.849 1.00 85.19 90 GLU A C 1
ATOM 721 O O . GLU A 1 90 ? -26.114 -4.678 47.252 1.00 85.19 90 GLU A O 1
ATOM 726 N N . TYR A 1 91 ? -26.935 -6.557 46.339 1.00 89.50 91 TYR A N 1
ATOM 727 C CA . TYR A 1 91 ? -28.320 -6.102 46.295 1.00 89.50 91 TYR A CA 1
ATOM 728 C C . TYR A 1 91 ? -29.133 -6.795 47.386 1.00 89.50 91 TYR A C 1
ATOM 730 O O . TYR A 1 91 ? -29.261 -8.017 47.406 1.00 89.50 91 TYR A O 1
ATOM 738 N N . ARG A 1 92 ? -29.766 -6.004 48.260 1.00 87.56 92 ARG A N 1
ATOM 739 C CA . ARG A 1 92 ? -30.653 -6.526 49.318 1.00 87.56 92 ARG A CA 1
ATOM 740 C C . ARG A 1 92 ? -31.905 -7.229 48.777 1.00 87.56 92 ARG A C 1
ATOM 742 O O . ARG A 1 92 ? -32.486 -8.048 49.477 1.00 87.56 92 ARG A O 1
ATOM 749 N N . ASN A 1 93 ? -32.344 -6.894 47.561 1.00 93.81 93 ASN A N 1
ATOM 750 C CA . ASN A 1 93 ? -33.532 -7.470 46.932 1.00 93.81 93 ASN A CA 1
ATOM 751 C C . ASN A 1 93 ? -33.130 -8.325 45.713 1.00 93.81 93 ASN A C 1
ATOM 753 O O . ASN A 1 93 ? -32.549 -7.782 44.768 1.00 93.81 93 ASN A O 1
ATOM 757 N N . PRO A 1 94 ? -33.485 -9.624 45.676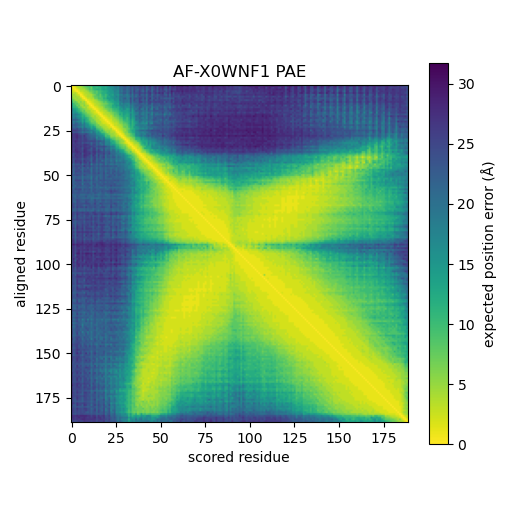 1.00 91.94 94 PRO A N 1
ATOM 758 C CA . PRO A 1 94 ? -33.109 -10.518 44.580 1.00 91.94 94 PRO A CA 1
ATOM 759 C C . PRO A 1 94 ? -33.721 -10.124 43.227 1.00 91.94 94 PRO A C 1
ATOM 761 O O . PRO A 1 94 ? -33.122 -10.383 42.184 1.00 91.94 94 PRO A O 1
ATOM 764 N N . ASN A 1 95 ? -34.885 -9.469 43.209 1.00 93.69 95 ASN A N 1
ATOM 765 C CA . ASN A 1 95 ? -35.501 -9.009 41.962 1.00 93.69 95 ASN A CA 1
ATOM 766 C C . ASN A 1 95 ? -34.749 -7.810 41.369 1.00 93.69 95 ASN A C 1
ATOM 768 O O . ASN A 1 95 ? -34.552 -7.753 40.156 1.00 93.69 95 ASN A O 1
ATOM 772 N N . LEU A 1 96 ? -34.266 -6.897 42.220 1.00 92.06 96 LEU A N 1
ATOM 773 C CA . LEU A 1 96 ? -33.407 -5.791 41.784 1.00 92.06 96 LEU A CA 1
ATOM 774 C C . LEU A 1 96 ? -32.055 -6.304 41.288 1.00 92.06 96 LEU A C 1
ATOM 776 O O . LEU A 1 96 ? -31.567 -5.809 40.280 1.00 92.06 96 LEU A O 1
ATOM 780 N N . ALA A 1 97 ? -31.497 -7.336 41.930 1.00 92.00 97 ALA A N 1
ATOM 781 C CA . ALA A 1 97 ? -30.257 -7.968 41.483 1.00 92.00 97 ALA A CA 1
ATOM 782 C C . ALA A 1 97 ? -30.370 -8.505 40.046 1.00 92.00 97 ALA A C 1
ATOM 784 O O . ALA A 1 97 ? -29.492 -8.271 39.220 1.00 92.00 97 ALA A O 1
ATOM 785 N N . ARG A 1 98 ? -31.480 -9.189 39.721 1.00 93.31 98 ARG A N 1
ATOM 786 C CA . ARG A 1 98 ? -31.732 -9.712 38.366 1.00 93.31 98 ARG A CA 1
ATOM 787 C C . ARG A 1 98 ? -31.879 -8.599 37.332 1.00 93.31 98 ARG A C 1
ATOM 789 O O . ARG A 1 98 ? -31.312 -8.710 36.248 1.00 93.31 98 ARG A O 1
ATOM 796 N N . LEU A 1 99 ? -32.632 -7.547 37.662 1.00 94.50 99 LEU A N 1
ATOM 797 C CA . LEU A 1 99 ? -32.811 -6.394 36.778 1.00 94.50 99 LEU A CA 1
ATOM 798 C C . LEU A 1 99 ? -31.468 -5.694 36.520 1.00 94.50 99 LEU A C 1
ATOM 800 O O . LEU A 1 99 ? -31.077 -5.536 35.369 1.00 94.50 99 LEU A O 1
ATOM 804 N N . ALA A 1 100 ? -30.725 -5.379 37.585 1.00 92.88 100 ALA A N 1
ATOM 805 C CA . ALA A 1 100 ? -29.418 -4.740 37.492 1.00 92.88 100 ALA A CA 1
ATOM 806 C C . ALA A 1 100 ? -28.431 -5.582 36.676 1.00 92.88 100 ALA A C 1
ATOM 808 O O . ALA A 1 100 ? -27.733 -5.055 35.818 1.00 92.88 100 ALA A O 1
ATOM 809 N N . MET A 1 101 ? -28.408 -6.903 36.876 1.00 92.88 101 MET A N 1
ATOM 810 C CA . MET A 1 101 ? -27.534 -7.792 36.113 1.00 92.88 101 MET A CA 1
ATOM 811 C C . MET A 1 101 ? -27.878 -7.812 34.619 1.00 92.88 101 MET A C 1
ATOM 813 O O . MET A 1 101 ? -26.969 -7.827 33.790 1.00 92.88 101 MET A O 1
ATOM 817 N N . ARG A 1 102 ? -29.167 -7.762 34.260 1.00 95.12 102 ARG A N 1
ATOM 818 C CA . ARG A 1 102 ? -29.593 -7.638 32.860 1.00 95.12 102 ARG A CA 1
ATOM 819 C C . ARG A 1 102 ? -29.093 -6.333 32.243 1.00 95.12 102 ARG A C 1
ATOM 821 O O . ARG A 1 102 ? -28.534 -6.361 31.150 1.00 95.12 102 ARG A O 1
ATOM 828 N N . ASP A 1 103 ? -29.258 -5.221 32.951 1.00 95.62 103 ASP A N 1
ATOM 829 C CA . ASP A 1 103 ? -28.868 -3.899 32.456 1.00 95.62 103 ASP A CA 1
ATOM 830 C C . ASP A 1 103 ? -27.336 -3.769 32.354 1.00 95.62 103 ASP A C 1
ATOM 832 O O . ASP A 1 103 ? -26.816 -3.243 31.371 1.00 95.62 103 ASP A O 1
ATOM 836 N N . ILE A 1 104 ? -26.593 -4.347 33.306 1.00 94.56 104 ILE A N 1
ATOM 837 C CA . ILE A 1 104 ? -25.126 -4.435 33.271 1.00 94.56 104 ILE A CA 1
ATOM 838 C C . ILE A 1 104 ? -24.649 -5.240 32.052 1.00 94.56 104 ILE A C 1
ATOM 840 O O . ILE A 1 104 ? -23.709 -4.824 31.374 1.00 94.56 104 ILE A O 1
ATOM 844 N N . LEU A 1 105 ? -25.274 -6.386 31.759 1.00 95.00 105 LEU A N 1
ATOM 845 C CA . LEU A 1 105 ? -24.911 -7.209 30.599 1.00 95.00 105 LEU A CA 1
ATOM 846 C C . LEU A 1 105 ? -25.236 -6.504 29.278 1.00 95.00 105 LEU A C 1
ATOM 848 O O . LEU A 1 105 ? -24.423 -6.551 28.355 1.00 95.00 105 LEU A O 1
ATOM 852 N N . ALA A 1 106 ? -26.378 -5.816 2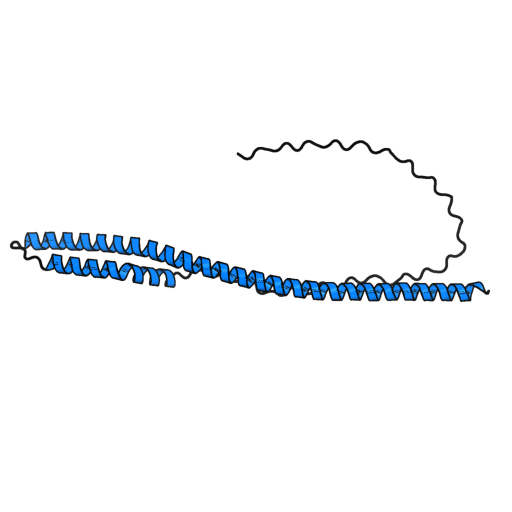9.201 1.00 96.31 106 ALA A N 1
ATOM 853 C CA . ALA A 1 106 ? -26.736 -5.002 28.042 1.00 96.31 106 ALA A CA 1
ATOM 854 C C . ALA A 1 106 ? -25.707 -3.883 27.809 1.00 96.31 106 ALA A C 1
ATOM 856 O O . ALA A 1 106 ? -25.154 -3.777 26.713 1.00 96.31 106 ALA A O 1
ATOM 857 N N . GLY A 1 107 ? -25.360 -3.128 28.858 1.00 95.94 107 GLY A N 1
ATOM 858 C CA . GLY A 1 107 ? -24.341 -2.079 28.786 1.00 95.94 107 GLY A CA 1
ATOM 859 C C . GLY A 1 107 ? -22.944 -2.615 28.452 1.00 95.94 107 GLY A C 1
ATOM 860 O O . GLY A 1 107 ? -22.183 -1.966 27.737 1.00 95.94 107 GLY A O 1
ATOM 861 N N . HIS A 1 108 ? -22.598 -3.824 28.905 1.00 96.19 108 HIS A N 1
ATOM 862 C CA . HIS A 1 108 ? -21.348 -4.480 28.514 1.00 96.19 108 HIS A CA 1
ATOM 863 C C . HIS A 1 108 ? -21.324 -4.832 27.020 1.00 96.19 108 HIS A C 1
ATOM 865 O O . HIS A 1 108 ? -20.312 -4.598 26.362 1.00 96.19 108 HIS A O 1
ATOM 871 N N . GLY A 1 109 ? -22.431 -5.347 26.474 1.00 95.88 109 GLY A N 1
ATOM 872 C 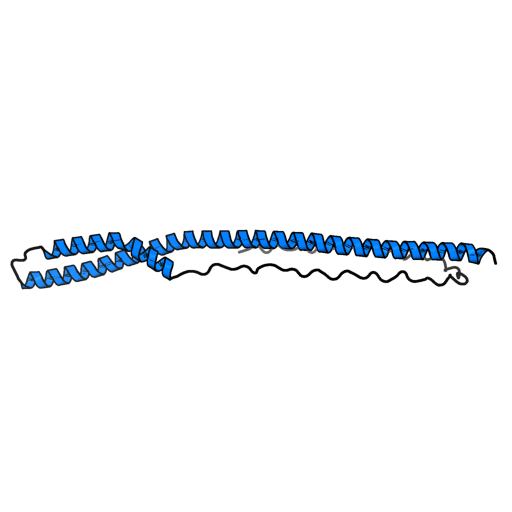CA . GLY A 1 109 ? -22.561 -5.628 25.042 1.00 95.88 109 GLY A CA 1
ATOM 873 C C . GLY A 1 109 ? -22.423 -4.370 24.182 1.00 95.88 109 GLY A C 1
ATOM 874 O O . GLY A 1 109 ? -21.675 -4.369 23.203 1.00 95.88 109 GLY A O 1
ATOM 875 N N . GLU A 1 110 ? -23.070 -3.276 24.588 1.00 97.00 110 GLU A N 1
ATOM 876 C CA . GLU A 1 110 ? -22.943 -1.972 23.928 1.00 97.00 110 GLU A CA 1
ATOM 877 C C . GLU A 1 110 ? -21.502 -1.441 23.992 1.00 97.00 110 GLU A C 1
ATOM 879 O O . GLU A 1 110 ? -20.935 -1.042 22.971 1.00 97.00 110 GLU A O 1
ATOM 884 N N . ALA A 1 111 ? -20.861 -1.529 25.162 1.00 96.19 111 ALA A N 1
ATOM 885 C CA . ALA A 1 111 ? -19.468 -1.129 25.332 1.00 96.19 111 ALA A CA 1
ATOM 886 C C . ALA A 1 111 ? -18.517 -1.941 24.438 1.00 96.19 111 ALA A C 1
ATOM 888 O O . ALA A 1 111 ? -17.622 -1.364 23.818 1.00 96.19 111 ALA A O 1
ATOM 889 N N . LEU A 1 112 ? -18.705 -3.264 24.337 1.00 97.25 112 LEU A N 1
ATOM 890 C CA . LEU A 1 112 ? -17.917 -4.111 23.439 1.00 97.25 112 LEU A CA 1
ATOM 891 C C . LEU A 1 112 ? -18.107 -3.702 21.977 1.00 97.25 112 LEU A C 1
ATOM 893 O O . LEU A 1 112 ? -17.114 -3.562 21.265 1.00 97.25 112 LEU A O 1
ATOM 897 N N . SER A 1 113 ? -19.345 -3.456 21.543 1.00 96.88 113 SER A N 1
ATOM 898 C CA . SER A 1 113 ? -19.634 -2.979 20.184 1.00 96.88 113 SER A CA 1
ATOM 899 C C . SER A 1 113 ? -18.884 -1.677 19.874 1.00 96.88 113 SER A C 1
ATOM 901 O O . SER A 1 113 ? -18.181 -1.590 18.865 1.00 96.88 113 SER A O 1
ATOM 903 N N . GLY A 1 114 ? -18.915 -0.710 20.799 1.00 97.69 114 GLY A N 1
ATOM 904 C CA . GLY A 1 114 ? -18.166 0.544 20.677 1.00 97.69 114 GLY A CA 1
ATOM 905 C C . GLY A 1 114 ? -16.647 0.344 20.615 1.00 97.69 114 GLY A C 1
ATOM 906 O O . GLY A 1 114 ? -15.977 0.934 19.765 1.00 97.69 114 GLY A O 1
ATOM 907 N N . ILE A 1 115 ? -16.093 -0.535 21.461 1.00 97.75 115 ILE A N 1
ATOM 908 C CA . ILE A 1 115 ? -14.660 -0.877 21.453 1.00 97.75 115 ILE A CA 1
ATOM 909 C C . ILE A 1 115 ? -14.258 -1.486 20.107 1.00 97.75 115 ILE A C 1
ATOM 911 O O . ILE A 1 115 ? -13.260 -1.070 19.521 1.00 97.75 115 ILE A O 1
ATOM 915 N N . TYR A 1 116 ? -15.023 -2.455 19.603 1.00 97.50 116 TYR A N 1
ATOM 916 C CA . TYR A 1 116 ? -14.726 -3.113 18.333 1.00 97.50 116 TYR A CA 1
ATOM 917 C C . TYR A 1 116 ? -14.919 -2.194 17.125 1.00 97.50 116 TYR A C 1
ATOM 919 O O . TYR A 1 116 ? -14.192 -2.362 16.144 1.00 97.50 116 TYR A O 1
ATOM 927 N N . GLY A 1 117 ? -15.854 -1.242 17.192 1.00 97.31 117 GLY A N 1
ATOM 928 C CA . GLY A 1 117 ? -16.038 -0.203 16.179 1.00 97.31 117 GLY A CA 1
ATOM 929 C C . GLY A 1 117 ? -14.839 0.745 16.106 1.00 97.31 117 GLY A C 1
ATOM 930 O O . GLY A 1 117 ? -14.246 0.907 15.040 1.00 97.31 117 GLY A O 1
ATOM 931 N N . GLY A 1 118 ? -14.402 1.292 17.246 1.00 97.25 118 GLY A N 1
ATOM 932 C CA . GLY A 1 118 ? -13.215 2.158 17.301 1.00 97.25 118 GLY A CA 1
ATOM 933 C C . GLY A 1 118 ? -11.914 1.427 16.944 1.00 97.25 118 GLY A C 1
ATOM 934 O O . GLY A 1 118 ? -11.051 1.969 16.250 1.00 97.25 118 GLY A O 1
ATOM 935 N N . ALA A 1 119 ? -11.785 0.165 17.362 1.00 97.62 119 ALA A N 1
ATOM 936 C CA . ALA A 1 119 ? -10.648 -0.677 17.005 1.00 97.62 119 ALA A CA 1
ATOM 937 C C . ALA A 1 119 ? -10.593 -0.983 15.502 1.00 97.62 119 ALA A C 1
ATOM 939 O O . ALA A 1 119 ? -9.500 -1.010 14.943 1.00 97.62 119 ALA A O 1
ATOM 940 N N . ALA A 1 120 ? -11.744 -1.177 14.844 1.00 97.50 120 ALA A N 1
ATOM 941 C CA . ALA A 1 120 ? -11.799 -1.385 13.398 1.00 97.50 120 ALA A CA 1
ATOM 942 C C . ALA A 1 120 ? -11.280 -0.153 12.646 1.00 97.50 120 ALA A C 1
ATOM 944 O O . ALA A 1 120 ? -10.375 -0.283 11.833 1.00 97.50 120 ALA A O 1
ATOM 945 N N . GLN A 1 121 ? -11.760 1.048 12.984 1.00 97.75 121 GLN A N 1
ATOM 946 C CA . GLN A 1 121 ? -11.281 2.285 12.355 1.00 97.75 121 GLN A CA 1
ATOM 947 C C . GLN A 1 121 ? -9.774 2.508 12.571 1.00 97.75 121 GLN A C 1
ATOM 949 O O . GLN A 1 121 ? -9.060 2.898 11.650 1.00 97.75 121 GLN A O 1
ATOM 954 N N . THR A 1 122 ? -9.277 2.222 13.778 1.00 97.69 122 THR A N 1
ATOM 955 C CA . THR A 1 122 ? -7.846 2.344 14.097 1.00 97.69 122 THR A CA 1
ATOM 956 C C . THR A 1 122 ? -7.003 1.359 13.283 1.00 97.69 122 THR A C 1
ATOM 958 O O . THR A 1 122 ? -5.959 1.736 12.753 1.00 97.69 122 THR A O 1
ATOM 961 N N . ALA A 1 123 ? -7.459 0.110 13.161 1.00 97.56 123 ALA A N 1
ATOM 962 C CA . ALA A 1 123 ? -6.787 -0.920 12.375 1.00 97.56 123 ALA A CA 1
ATOM 963 C C . ALA A 1 123 ? -6.770 -0.584 10.880 1.00 97.56 123 ALA A C 1
ATOM 965 O O . ALA A 1 123 ? -5.732 -0.722 10.242 1.00 97.56 123 ALA A O 1
ATOM 966 N N . GLU A 1 124 ? -7.884 -0.082 10.345 1.00 97.25 124 GLU A N 1
ATOM 967 C CA . GLU A 1 124 ? -7.996 0.390 8.961 1.00 97.25 124 GLU A CA 1
ATOM 968 C C . GLU A 1 124 ? -7.026 1.538 8.666 1.00 97.25 124 GLU A C 1
ATOM 970 O O . GLU A 1 124 ? -6.338 1.514 7.650 1.00 97.25 124 GLU A O 1
ATOM 975 N N . MET A 1 125 ? -6.906 2.518 9.568 1.00 97.94 125 MET A N 1
ATOM 976 C CA . MET A 1 125 ? -5.938 3.608 9.403 1.00 97.94 125 MET A CA 1
ATOM 977 C C . MET A 1 125 ? -4.490 3.109 9.437 1.00 97.94 125 MET A C 1
ATOM 979 O O . MET A 1 125 ? -3.699 3.481 8.572 1.00 97.94 125 MET A O 1
ATOM 983 N N . GLN A 1 126 ? -4.140 2.264 10.413 1.00 97.75 126 GLN A N 1
ATOM 984 C CA . GLN A 1 126 ? -2.786 1.711 10.532 1.00 97.75 126 GLN A CA 1
ATOM 985 C C . GLN A 1 126 ? -2.427 0.867 9.307 1.00 97.75 126 GLN A C 1
ATOM 987 O O . GLN A 1 126 ? -1.408 1.113 8.662 1.00 97.75 126 GLN A O 1
ATOM 992 N N . TYR A 1 127 ? -3.299 -0.065 8.928 1.00 98.25 127 TYR A N 1
ATOM 993 C CA . TYR A 1 127 ? -3.082 -0.895 7.751 1.00 98.25 127 TYR A CA 1
ATOM 994 C C . TYR A 1 127 ? -3.062 -0.070 6.463 1.00 98.25 127 TYR A C 1
ATOM 996 O O . TYR A 1 127 ? -2.244 -0.327 5.590 1.00 98.25 127 TYR A O 1
ATOM 1004 N N . GLY A 1 128 ? -3.906 0.959 6.348 1.00 97.19 128 GLY A N 1
ATOM 1005 C CA . GLY A 1 128 ? -3.902 1.869 5.206 1.00 97.19 128 GLY A CA 1
ATOM 1006 C C . GLY A 1 128 ? -2.544 2.542 5.004 1.00 97.19 128 GLY A C 1
ATOM 1007 O O . GLY A 1 128 ? -2.067 2.620 3.874 1.00 97.19 128 GLY A O 1
ATOM 1008 N N . THR A 1 129 ? -1.885 2.960 6.090 1.00 97.62 129 THR A N 1
ATOM 1009 C CA . THR A 1 129 ? -0.523 3.513 6.015 1.00 97.62 129 THR A CA 1
ATOM 1010 C C . THR A 1 129 ? 0.530 2.465 5.646 1.00 97.62 129 THR A C 1
ATOM 1012 O O . THR A 1 129 ? 1.369 2.739 4.791 1.00 97.62 129 THR A O 1
ATOM 1015 N N . GLU A 1 130 ? 0.461 1.255 6.220 1.00 96.62 130 GLU A N 1
ATOM 1016 C CA . GLU A 1 130 ? 1.365 0.143 5.875 1.00 96.62 130 GLU A CA 1
ATOM 1017 C C . GLU A 1 130 ? 1.222 -0.245 4.391 1.00 96.62 130 GLU A C 1
ATOM 1019 O O . GLU A 1 130 ? 2.209 -0.368 3.668 1.00 96.62 130 GLU A O 1
ATOM 1024 N N . PHE A 1 131 ? -0.015 -0.375 3.913 1.00 97.06 131 PHE A N 1
ATOM 1025 C CA . PHE A 1 131 ? -0.337 -0.757 2.542 1.00 97.06 131 PHE A CA 1
ATOM 1026 C C . PHE A 1 131 ? 0.055 0.318 1.524 1.00 97.06 131 PHE A C 1
ATOM 1028 O O . PHE A 1 131 ? 0.566 -0.005 0.452 1.00 97.06 131 PHE A O 1
ATOM 1035 N N . ALA A 1 132 ? -0.141 1.600 1.848 1.00 96.62 132 ALA A N 1
ATOM 1036 C CA . ALA A 1 132 ? 0.318 2.696 0.998 1.00 96.62 132 ALA A CA 1
ATOM 1037 C C . ALA A 1 132 ? 1.845 2.671 0.823 1.00 96.62 132 ALA A C 1
ATOM 1039 O O . ALA A 1 132 ? 2.327 2.810 -0.299 1.00 96.62 132 ALA A O 1
ATOM 1040 N N . ALA A 1 133 ? 2.596 2.419 1.902 1.00 97.19 133 ALA A N 1
ATOM 1041 C CA . ALA A 1 133 ? 4.049 2.286 1.837 1.00 97.19 133 ALA A CA 1
ATOM 1042 C C . ALA A 1 133 ? 4.486 1.080 0.986 1.00 97.19 133 ALA A C 1
ATOM 1044 O O . ALA A 1 133 ? 5.363 1.219 0.139 1.00 97.19 133 ALA A O 1
ATOM 1045 N N . GLN A 1 134 ? 3.835 -0.078 1.147 1.00 96.38 134 GLN A N 1
ATOM 1046 C CA . GLN A 1 134 ? 4.106 -1.266 0.325 1.00 96.38 134 GLN A CA 1
ATOM 1047 C C . GLN A 1 134 ? 3.829 -1.018 -1.161 1.00 96.38 134 GLN A C 1
ATOM 1049 O O . GLN A 1 134 ? 4.606 -1.436 -2.017 1.00 96.38 134 GLN A O 1
ATOM 1054 N N . ARG A 1 135 ? 2.734 -0.317 -1.483 1.00 96.94 135 ARG A N 1
ATOM 1055 C CA . ARG A 1 135 ? 2.412 0.057 -2.865 1.00 96.94 135 ARG A CA 1
ATOM 1056 C C . ARG A 1 135 ? 3.460 0.972 -3.475 1.00 96.94 135 ARG A C 1
ATOM 1058 O O . ARG A 1 135 ? 3.832 0.754 -4.625 1.00 96.94 135 ARG A O 1
ATOM 1065 N N . GLU A 1 136 ? 3.907 1.973 -2.726 1.00 96.62 136 GLU A N 1
ATOM 1066 C CA . GLU A 1 136 ? 4.921 2.914 -3.201 1.00 96.62 136 GLU A CA 1
ATOM 1067 C C . GLU A 1 136 ? 6.273 2.227 -3.403 1.00 96.62 136 GLU A C 1
ATOM 1069 O O . GLU A 1 136 ? 6.938 2.454 -4.412 1.00 96.62 136 GLU A O 1
ATOM 1074 N N . GLN A 1 137 ? 6.644 1.320 -2.498 1.00 96.00 137 GLN A N 1
ATOM 1075 C CA . GLN A 1 137 ? 7.841 0.503 -2.651 1.00 96.00 137 GLN A CA 1
ATOM 1076 C C . GLN A 1 137 ? 7.764 -0.370 -3.911 1.00 96.00 137 GLN A C 1
ATOM 1078 O O . GLN A 1 137 ? 8.644 -0.276 -4.762 1.00 96.00 137 GLN A O 1
ATOM 1083 N N . ALA A 1 138 ? 6.689 -1.149 -4.078 1.00 94.81 138 ALA A N 1
ATOM 1084 C CA . ALA A 1 138 ? 6.510 -2.006 -5.251 1.00 94.81 138 ALA A CA 1
ATOM 1085 C C . ALA A 1 138 ? 6.509 -1.199 -6.560 1.00 94.81 138 ALA A C 1
ATOM 1087 O O . ALA A 1 138 ? 7.018 -1.646 -7.586 1.00 94.81 138 ALA A O 1
ATOM 1088 N N . ARG A 1 139 ? 5.936 0.010 -6.536 1.00 96.00 139 ARG A N 1
ATOM 1089 C CA . ARG A 1 139 ? 5.955 0.926 -7.678 1.00 96.00 139 ARG A CA 1
ATOM 1090 C C . ARG A 1 139 ? 7.372 1.404 -7.987 1.00 96.00 139 ARG A C 1
ATOM 1092 O O . ARG A 1 139 ? 7.772 1.368 -9.143 1.00 96.00 139 ARG A O 1
ATOM 1099 N N . THR A 1 140 ? 8.119 1.819 -6.969 1.00 95.88 140 THR A N 1
ATOM 1100 C CA . THR A 1 140 ? 9.505 2.285 -7.117 1.00 95.88 140 THR A CA 1
ATOM 1101 C C . THR A 1 140 ? 10.400 1.177 -7.673 1.00 95.88 140 THR A C 1
ATOM 1103 O O . THR A 1 140 ? 11.200 1.421 -8.572 1.00 95.88 140 THR A O 1
ATOM 1106 N N . GLU A 1 141 ? 10.246 -0.049 -7.173 1.00 93.44 141 GLU A N 1
ATOM 1107 C CA . GLU A 1 141 ? 10.979 -1.225 -7.653 1.00 93.44 141 GLU A CA 1
ATOM 1108 C C . GLU A 1 141 ? 10.656 -1.527 -9.121 1.00 93.44 141 GLU A C 1
ATOM 1110 O O . GLU A 1 141 ? 11.569 -1.738 -9.918 1.00 93.44 141 GLU A O 1
ATOM 1115 N N . PHE A 1 142 ? 9.378 -1.462 -9.504 1.00 95.19 142 PHE A N 1
ATOM 1116 C CA . PHE A 1 142 ? 8.963 -1.627 -10.895 1.00 95.19 142 PHE A CA 1
ATOM 1117 C C . PHE A 1 142 ? 9.504 -0.524 -11.809 1.00 95.19 142 PHE A C 1
ATOM 1119 O O . PHE A 1 142 ? 10.048 -0.827 -12.866 1.00 95.19 142 PHE A O 1
ATOM 1126 N N . GLU A 1 143 ? 9.400 0.747 -11.414 1.00 95.44 143 GLU A N 1
ATOM 1127 C CA . GLU A 1 143 ? 9.934 1.870 -12.195 1.00 95.44 143 GLU A CA 1
ATOM 1128 C C . GLU A 1 143 ? 11.460 1.757 -12.365 1.00 95.44 143 GLU A C 1
ATOM 1130 O O . GLU A 1 143 ? 11.986 2.036 -13.444 1.00 95.44 143 GLU A O 1
ATOM 1135 N N . ALA A 1 144 ? 12.172 1.289 -11.335 1.00 93.81 144 ALA A N 1
ATOM 1136 C CA . ALA A 1 144 ? 13.606 1.033 -11.404 1.00 93.81 144 ALA A CA 1
ATOM 1137 C C . ALA A 1 144 ? 13.948 -0.126 -12.356 1.00 93.81 144 ALA A C 1
ATOM 1139 O O . ALA A 1 144 ? 14.843 0.022 -13.189 1.00 93.81 144 ALA A O 1
ATOM 1140 N N . ALA A 1 145 ? 13.229 -1.250 -12.264 1.00 91.38 145 ALA A N 1
ATOM 1141 C CA . ALA A 1 145 ? 13.426 -2.410 -13.133 1.00 91.38 145 ALA A CA 1
ATOM 1142 C C . ALA A 1 145 ? 13.105 -2.080 -14.599 1.00 91.38 145 ALA A C 1
ATOM 1144 O O . ALA A 1 145 ? 13.926 -2.315 -15.483 1.00 91.38 145 ALA A O 1
ATOM 1145 N N . TYR A 1 146 ? 11.960 -1.441 -14.848 1.00 93.56 146 TYR A N 1
ATOM 1146 C CA . TYR A 1 146 ? 11.562 -0.969 -16.172 1.00 93.56 146 TYR A CA 1
ATOM 1147 C C . TYR A 1 146 ? 12.578 0.025 -16.747 1.00 93.56 146 TYR A C 1
ATOM 1149 O O . TYR A 1 146 ? 12.976 -0.082 -17.904 1.00 93.56 146 TYR A O 1
ATOM 1157 N N . GLY A 1 147 ? 13.046 0.980 -15.936 1.00 93.19 147 GLY A N 1
ATOM 1158 C CA . GLY A 1 147 ? 14.050 1.954 -16.356 1.00 93.19 147 GLY A CA 1
ATOM 1159 C C . GLY A 1 147 ? 15.414 1.333 -16.671 1.00 93.19 147 GLY A C 1
ATOM 1160 O O . GLY A 1 147 ? 16.121 1.842 -17.541 1.00 93.19 147 GLY A O 1
ATOM 1161 N N . ALA A 1 148 ? 15.796 0.249 -15.991 1.00 91.38 148 ALA A N 1
ATOM 1162 C CA . ALA A 1 148 ? 17.001 -0.513 -16.309 1.00 91.38 148 ALA A CA 1
ATOM 1163 C C . ALA A 1 148 ? 16.838 -1.280 -17.630 1.00 91.38 148 ALA A C 1
ATOM 1165 O O . ALA A 1 148 ? 17.647 -1.083 -18.537 1.00 91.38 148 ALA A O 1
ATOM 1166 N N . ALA A 1 149 ? 15.748 -2.039 -17.779 1.00 91.12 149 ALA A N 1
ATOM 1167 C CA . ALA A 1 149 ? 15.442 -2.783 -19.000 1.00 91.12 149 ALA A CA 1
ATOM 1168 C C . ALA A 1 149 ? 15.345 -1.859 -20.226 1.00 91.12 149 ALA A C 1
ATOM 1170 O O . ALA A 1 149 ? 15.894 -2.157 -21.282 1.00 91.12 149 ALA A O 1
ATOM 1171 N N . SER A 1 150 ? 14.707 -0.689 -20.086 1.00 92.62 150 SER A N 1
ATOM 1172 C CA . SER A 1 150 ? 14.579 0.293 -21.177 1.00 92.62 150 SER A CA 1
ATOM 1173 C C . SER A 1 150 ? 15.936 0.806 -21.641 1.00 92.62 150 SER A C 1
ATOM 1175 O O . SER A 1 150 ? 16.151 0.963 -22.838 1.00 92.62 150 SER A O 1
ATOM 1177 N N . LYS A 1 151 ? 16.870 1.043 -20.715 1.00 92.94 151 LYS A N 1
ATOM 1178 C CA . LYS A 1 151 ? 18.223 1.485 -21.073 1.00 92.94 151 LYS A CA 1
ATOM 1179 C C . LYS A 1 151 ? 19.007 0.391 -21.780 1.00 92.94 151 LYS A C 1
ATOM 1181 O O . LYS A 1 151 ? 19.734 0.692 -22.720 1.00 92.94 151 LYS A O 1
ATOM 1186 N N . GLU A 1 152 ? 18.887 -0.853 -21.327 1.00 90.00 152 GLU A N 1
ATOM 1187 C CA . GLU A 1 152 ? 19.544 -1.991 -21.976 1.00 90.00 152 GLU A CA 1
ATOM 1188 C C . GLU A 1 152 ? 19.015 -2.188 -23.397 1.00 90.00 152 GLU A C 1
ATOM 1190 O O . GLU A 1 152 ? 19.808 -2.274 -24.336 1.00 90.00 152 GLU A O 1
ATOM 1195 N N . TYR A 1 153 ? 17.693 -2.123 -23.562 1.00 91.50 153 TYR A N 1
ATOM 1196 C CA . TYR A 1 153 ? 17.035 -2.136 -24.862 1.00 91.50 153 TYR A CA 1
ATOM 1197 C C . TYR A 1 153 ? 17.535 -1.010 -25.775 1.00 91.50 153 TYR A C 1
ATOM 1199 O O . TYR A 1 153 ? 17.917 -1.269 -26.916 1.00 91.50 153 TYR A O 1
ATOM 1207 N N . ASP A 1 154 ? 17.591 0.231 -25.279 1.00 91.00 154 ASP A N 1
ATOM 1208 C CA . ASP A 1 154 ? 18.051 1.382 -26.063 1.00 91.00 154 ASP A CA 1
ATOM 1209 C C . ASP A 1 154 ? 19.516 1.226 -26.490 1.00 91.00 154 ASP A C 1
ATOM 1211 O O . ASP A 1 154 ? 19.871 1.508 -27.638 1.00 91.00 154 ASP A O 1
ATOM 1215 N N . VAL A 1 155 ? 20.385 0.749 -25.595 1.00 92.38 155 VAL A N 1
ATOM 1216 C CA . VAL A 1 155 ? 21.802 0.501 -25.901 1.00 92.38 155 VAL A CA 1
ATOM 1217 C C . VAL A 1 155 ? 21.952 -0.608 -26.943 1.00 92.38 155 VAL A C 1
ATOM 1219 O O . VAL A 1 155 ? 22.705 -0.448 -27.904 1.00 92.38 155 V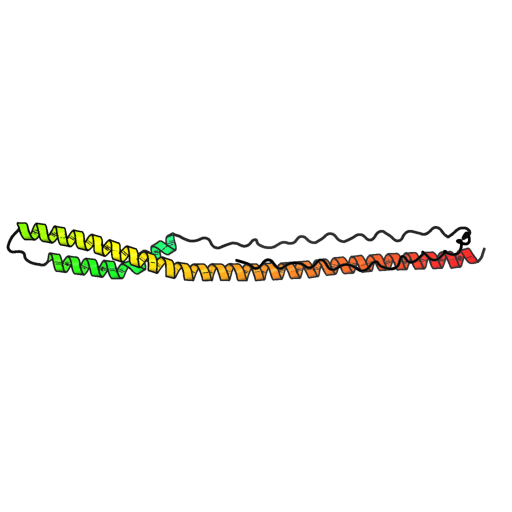AL A O 1
ATOM 1222 N N . GLU A 1 156 ? 21.225 -1.715 -26.798 1.00 90.88 156 GLU A N 1
ATOM 1223 C CA . GLU A 1 156 ? 21.282 -2.822 -27.752 1.00 90.88 156 GLU A CA 1
ATOM 1224 C C . GLU A 1 156 ? 20.739 -2.408 -29.125 1.00 90.88 156 GLU A C 1
ATOM 1226 O O . GLU A 1 156 ? 21.369 -2.662 -30.158 1.00 90.88 156 GLU A O 1
ATOM 1231 N N . TRP A 1 157 ? 19.592 -1.730 -29.143 1.00 89.69 157 TRP A N 1
ATOM 1232 C CA . TRP A 1 157 ? 18.969 -1.239 -30.364 1.00 89.69 157 TRP A CA 1
ATOM 1233 C C . TRP A 1 157 ? 19.868 -0.239 -31.091 1.00 89.69 157 TRP A C 1
ATOM 1235 O O . TRP A 1 157 ? 20.135 -0.401 -32.284 1.00 89.69 157 TRP A O 1
ATOM 1245 N N . THR A 1 158 ? 20.390 0.766 -30.382 1.00 90.38 158 THR A N 1
ATOM 1246 C CA . THR A 1 158 ? 21.280 1.773 -30.980 1.00 90.38 158 THR A CA 1
ATOM 1247 C C . THR A 1 158 ? 22.562 1.149 -31.522 1.00 90.38 158 THR A C 1
ATOM 1249 O O . THR A 1 158 ? 22.991 1.519 -32.615 1.00 90.38 158 THR A O 1
ATOM 1252 N N . ALA A 1 159 ? 23.138 0.158 -30.834 1.00 91.62 159 ALA A N 1
ATOM 1253 C CA . ALA A 1 159 ? 24.302 -0.575 -31.325 1.00 91.62 159 ALA A CA 1
ATOM 1254 C C . ALA A 1 159 ? 23.996 -1.372 -32.608 1.00 91.62 159 ALA A C 1
ATOM 1256 O O . ALA A 1 159 ? 24.768 -1.301 -33.569 1.00 91.62 159 ALA A O 1
ATOM 1257 N N . LYS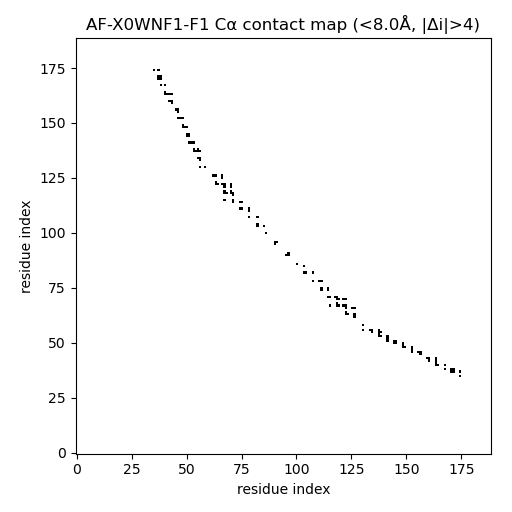 A 1 160 ? 22.862 -2.091 -32.664 1.00 89.94 160 LYS A N 1
ATOM 1258 C CA . LYS A 1 160 ? 22.415 -2.815 -33.872 1.00 89.94 160 LYS A CA 1
ATOM 1259 C C . LYS A 1 160 ? 22.167 -1.862 -35.039 1.00 89.94 160 LYS A C 1
ATOM 1261 O O . LYS A 1 160 ? 22.631 -2.122 -36.147 1.00 89.94 160 LYS A O 1
ATOM 1266 N N . TYR A 1 161 ? 21.494 -0.745 -34.779 1.00 89.12 161 TYR A N 1
ATOM 1267 C CA . TYR A 1 161 ? 21.200 0.276 -35.779 1.00 89.12 161 TYR A CA 1
ATOM 1268 C C . TYR A 1 161 ? 22.468 0.931 -36.336 1.00 89.12 161 TYR A C 1
ATOM 1270 O O . TYR A 1 161 ? 22.648 1.000 -37.549 1.00 89.12 161 TYR A O 1
ATOM 1278 N N . GLN A 1 162 ? 23.393 1.354 -35.468 1.00 93.31 162 GLN A N 1
ATOM 1279 C CA . GLN A 1 162 ? 24.666 1.942 -35.897 1.00 93.31 162 GLN A CA 1
ATOM 1280 C C . GLN A 1 162 ? 25.519 0.961 -36.704 1.00 93.31 162 GLN A C 1
ATOM 1282 O O . GLN A 1 162 ? 26.199 1.376 -37.643 1.00 93.31 162 GLN A O 1
ATOM 1287 N N . LYS A 1 163 ? 25.487 -0.331 -36.355 1.00 91.81 163 LYS A N 1
ATOM 1288 C CA . LYS A 1 163 ? 26.168 -1.370 -37.127 1.00 91.81 163 LYS A CA 1
ATOM 1289 C C . LYS A 1 163 ? 25.550 -1.518 -38.519 1.00 91.81 163 LYS A C 1
ATOM 1291 O O . LYS A 1 163 ? 26.283 -1.414 -39.493 1.00 91.81 163 LYS A O 1
ATOM 1296 N N . ALA A 1 164 ? 24.228 -1.672 -38.611 1.00 88.00 164 ALA A N 1
ATOM 1297 C CA . ALA A 1 164 ? 23.529 -1.785 -39.894 1.00 88.00 164 ALA A CA 1
ATOM 1298 C C . ALA A 1 164 ? 23.788 -0.569 -40.801 1.00 88.00 164 ALA A C 1
ATOM 1300 O O . ALA A 1 164 ? 24.037 -0.720 -41.993 1.00 88.00 164 ALA A O 1
ATOM 1301 N N . LEU A 1 165 ? 23.805 0.637 -40.223 1.00 90.44 165 LEU A N 1
ATOM 1302 C CA . LEU A 1 165 ? 24.133 1.862 -40.949 1.00 90.44 165 LEU A CA 1
ATOM 1303 C C . LEU A 1 165 ? 25.569 1.844 -41.493 1.00 90.44 165 LEU A C 1
ATOM 1305 O O . LEU A 1 165 ? 25.795 2.235 -42.635 1.00 90.44 165 LEU A O 1
ATOM 1309 N N . ARG A 1 166 ? 26.537 1.404 -40.681 1.00 93.38 166 ARG A N 1
ATOM 1310 C CA . ARG A 1 166 ? 27.944 1.313 -41.087 1.00 93.38 166 ARG A CA 1
ATOM 1311 C C . ARG A 1 166 ? 28.146 0.283 -42.194 1.00 93.38 166 ARG A C 1
ATOM 1313 O O . ARG A 1 166 ? 28.880 0.568 -43.133 1.00 93.38 166 ARG A O 1
ATOM 1320 N N . ASP A 1 167 ? 27.507 -0.877 -42.073 1.00 89.19 167 ASP A N 1
ATOM 1321 C CA . ASP A 1 167 ? 27.594 -1.952 -43.064 1.00 89.19 167 ASP A CA 1
ATOM 1322 C C . ASP A 1 167 ? 27.034 -1.457 -44.412 1.00 89.19 167 ASP A C 1
ATOM 1324 O O . ASP A 1 167 ? 27.735 -1.491 -45.420 1.00 89.19 167 ASP A O 1
ATOM 1328 N N . TRP A 1 168 ? 25.854 -0.825 -44.399 1.00 88.75 168 TRP A N 1
ATOM 1329 C CA . TRP A 1 168 ? 25.259 -0.212 -45.591 1.00 88.75 168 TRP A CA 1
ATOM 1330 C C . TRP A 1 168 ? 26.125 0.899 -46.209 1.00 88.75 168 TRP A C 1
ATOM 1332 O O . TRP A 1 168 ? 26.292 0.956 -47.426 1.00 88.75 168 TRP A O 1
ATOM 1342 N N . GLN A 1 169 ? 26.715 1.784 -45.395 1.00 91.69 169 GLN A N 1
ATOM 1343 C CA . GLN A 1 169 ? 27.638 2.813 -45.895 1.00 91.69 169 GLN A CA 1
ATOM 1344 C C . GLN A 1 169 ? 28.873 2.196 -46.565 1.00 91.69 169 GLN A C 1
ATOM 1346 O O . GLN A 1 169 ? 29.313 2.691 -47.602 1.00 91.69 169 GLN A O 1
ATOM 1351 N N . GLY A 1 170 ? 29.402 1.108 -45.999 1.00 90.56 170 GLY A N 1
ATOM 1352 C CA . GLY A 1 170 ? 30.507 0.352 -46.582 1.00 90.56 170 GLY A CA 1
ATOM 1353 C C . GLY A 1 170 ? 30.156 -0.233 -47.949 1.00 90.56 170 GLY A C 1
ATOM 1354 O O . GLY A 1 170 ? 30.947 -0.092 -48.883 1.00 90.56 170 GLY A O 1
ATOM 1355 N N . ASP A 1 171 ? 28.960 -0.809 -48.085 1.00 87.19 171 ASP A N 1
ATOM 1356 C CA . ASP A 1 171 ? 28.465 -1.366 -49.350 1.00 87.19 171 ASP A CA 1
ATOM 1357 C C . ASP A 1 171 ? 28.290 -0.275 -50.418 1.00 87.19 171 ASP A C 1
ATOM 1359 O O . ASP A 1 171 ? 28.720 -0.440 -51.561 1.00 87.19 171 ASP A O 1
ATOM 1363 N N . VAL A 1 172 ? 27.748 0.888 -50.039 1.00 88.44 172 VAL A N 1
ATOM 1364 C CA . VAL A 1 172 ? 27.623 2.050 -50.936 1.00 88.44 172 VAL A CA 1
ATOM 1365 C C . VAL A 1 172 ? 28.996 2.566 -51.384 1.00 88.44 172 VAL A C 1
ATOM 1367 O O . VAL A 1 172 ? 29.179 2.906 -52.553 1.00 88.44 172 VAL A O 1
ATOM 1370 N N . GLU A 1 173 ? 29.977 2.651 -50.483 1.00 90.31 173 GLU A N 1
ATOM 1371 C CA . GLU A 1 173 ? 31.342 3.082 -50.818 1.00 90.31 173 GLU A CA 1
ATOM 1372 C C . GLU A 1 173 ? 32.108 2.060 -51.667 1.00 90.31 173 GLU A C 1
ATOM 1374 O O . GLU A 1 173 ? 32.970 2.446 -52.459 1.00 90.31 173 GLU A O 1
ATOM 1379 N N . ALA A 1 174 ? 31.839 0.765 -51.497 1.00 85.81 174 ALA A N 1
ATOM 1380 C CA . ALA A 1 174 ? 32.389 -0.285 -52.349 1.00 85.81 174 ALA A CA 1
ATOM 1381 C C . ALA A 1 174 ? 31.799 -0.195 -53.763 1.00 85.81 174 ALA A C 1
ATOM 1383 O O . ALA A 1 174 ? 32.558 -0.047 -54.716 1.00 85.81 174 ALA A O 1
ATOM 1384 N N . ALA A 1 175 ? 30.468 -0.127 -53.884 1.00 83.81 175 ALA A N 1
ATOM 1385 C CA . ALA A 1 175 ? 29.782 0.011 -55.169 1.00 83.81 175 ALA A CA 1
ATOM 1386 C C . ALA A 1 175 ? 30.233 1.263 -55.945 1.00 83.81 175 ALA A C 1
ATOM 1388 O O . ALA A 1 175 ? 30.462 1.208 -57.151 1.00 83.81 175 ALA A O 1
ATOM 1389 N N . LYS A 1 176 ? 30.435 2.393 -55.249 1.00 86.62 176 LYS A N 1
ATOM 1390 C CA . LYS A 1 176 ? 31.000 3.609 -55.860 1.00 86.62 176 LYS A CA 1
ATOM 1391 C C . LYS A 1 176 ? 32.412 3.395 -56.403 1.00 86.62 176 LYS A C 1
ATOM 1393 O O . LYS A 1 176 ? 32.703 3.847 -57.505 1.00 86.62 176 LYS A O 1
ATOM 1398 N N . ARG A 1 177 ? 33.285 2.733 -55.639 1.00 86.62 177 ARG A N 1
ATOM 1399 C CA . ARG A 1 177 ? 34.665 2.454 -56.066 1.00 86.62 177 ARG A CA 1
ATOM 1400 C C . ARG A 1 177 ? 34.713 1.506 -57.258 1.00 86.62 177 ARG A C 1
ATOM 1402 O O . ARG A 1 177 ? 35.511 1.740 -58.161 1.00 86.62 177 ARG A O 1
ATOM 1409 N N . ASP A 1 178 ? 33.861 0.488 -57.270 1.00 83.69 178 ASP A N 1
ATOM 1410 C CA . ASP A 1 178 ? 33.760 -0.454 -58.386 1.00 83.69 178 ASP A CA 1
ATOM 1411 C C . ASP A 1 178 ? 33.311 0.274 -59.662 1.00 83.69 178 ASP A C 1
ATOM 1413 O O . ASP A 1 178 ? 33.964 0.165 -60.700 1.00 83.69 178 ASP A O 1
ATOM 1417 N N . TYR A 1 179 ? 32.297 1.136 -59.555 1.00 82.12 179 TYR A N 1
ATOM 1418 C CA . TYR A 1 179 ? 31.834 1.985 -60.654 1.00 82.12 179 TYR A CA 1
ATOM 1419 C C . TYR A 1 179 ? 32.915 2.952 -61.179 1.00 82.12 179 TYR A C 1
ATOM 1421 O O . TYR A 1 179 ? 33.108 3.095 -62.388 1.00 82.12 179 TYR A O 1
ATOM 1429 N N . GLU A 1 180 ? 33.658 3.619 -60.288 1.00 85.12 180 GLU A N 1
ATOM 1430 C CA . GLU A 1 180 ? 34.775 4.496 -60.672 1.00 85.12 180 GLU A CA 1
ATOM 1431 C C . GLU A 1 180 ? 35.903 3.726 -61.374 1.00 85.12 180 GLU A C 1
ATOM 1433 O O . GLU A 1 180 ? 36.516 4.229 -62.321 1.00 85.12 180 GLU A O 1
ATOM 1438 N N . TRP A 1 181 ? 36.181 2.502 -60.925 1.00 81.31 181 TRP A N 1
ATOM 1439 C CA . TRP A 1 181 ? 37.185 1.638 -61.533 1.00 81.31 181 TRP A CA 1
ATOM 1440 C C . TRP A 1 181 ? 36.768 1.182 -62.936 1.00 81.31 181 TRP A C 1
ATOM 1442 O O . TRP A 1 181 ? 37.579 1.265 -63.861 1.00 81.31 181 TRP A O 1
ATOM 1452 N N . GLU A 1 182 ? 35.508 0.779 -63.124 1.00 81.69 182 GLU A N 1
ATOM 1453 C CA . GLU A 1 182 ? 34.957 0.422 -64.438 1.00 81.69 182 GLU A CA 1
ATOM 1454 C C . GLU A 1 182 ? 34.998 1.599 -65.420 1.00 81.69 182 GLU A C 1
ATOM 1456 O O . GLU A 1 182 ? 35.456 1.433 -66.552 1.00 81.69 182 GLU A O 1
ATOM 1461 N N . LEU A 1 183 ? 34.628 2.810 -64.985 1.00 81.81 183 LEU A N 1
ATOM 1462 C CA . LEU A 1 183 ? 34.747 4.027 -65.800 1.00 81.81 183 LEU A CA 1
ATOM 1463 C C . LEU A 1 183 ? 36.190 4.284 -66.258 1.00 81.81 183 LEU A C 1
ATOM 1465 O O . LEU A 1 183 ? 36.420 4.645 -67.416 1.00 81.81 183 LEU A O 1
ATOM 1469 N N . MET A 1 184 ? 37.173 4.081 -65.375 1.00 82.44 184 MET A N 1
ATOM 1470 C CA . MET A 1 184 ? 38.586 4.237 -65.731 1.00 82.44 184 MET A CA 1
ATOM 1471 C C . MET A 1 184 ? 39.082 3.174 -66.717 1.00 82.44 184 MET A C 1
ATOM 1473 O O . MET A 1 184 ? 40.000 3.465 -67.481 1.00 82.44 184 MET A O 1
ATOM 1477 N N . GLN A 1 185 ? 38.511 1.966 -66.725 1.00 81.50 185 GLN A N 1
ATOM 1478 C CA . GLN A 1 185 ? 38.888 0.917 -67.679 1.00 81.50 185 GLN A CA 1
ATOM 1479 C C . GLN A 1 185 ? 38.156 1.024 -69.021 1.00 81.50 185 GLN A C 1
ATOM 1481 O O . GLN A 1 185 ? 38.765 0.781 -70.062 1.00 81.50 185 GLN A O 1
ATOM 1486 N N . GLY A 1 186 ? 36.881 1.417 -69.010 1.00 70.25 186 GLY A N 1
ATOM 1487 C CA . GLY A 1 186 ? 36.059 1.576 -70.212 1.00 70.25 186 GLY A CA 1
ATOM 1488 C C . GLY A 1 186 ? 36.384 2.829 -71.031 1.00 70.25 186 GLY A C 1
ATOM 1489 O O . GLY A 1 186 ? 36.197 2.824 -72.240 1.00 70.25 186 GLY A O 1
ATOM 1490 N N . GLY A 1 187 ? 36.934 3.881 -70.412 1.00 57.06 187 GLY A N 1
ATOM 1491 C CA . GLY A 1 187 ? 37.285 5.138 -71.092 1.00 57.06 187 GLY A CA 1
ATOM 1492 C C . GLY A 1 187 ? 38.531 5.104 -71.994 1.00 57.06 187 GLY A C 1
ATOM 1493 O O . GLY A 1 187 ? 38.907 6.146 -72.528 1.00 57.06 187 GLY A O 1
ATOM 1494 N N . TRP A 1 188 ? 39.193 3.950 -72.148 1.00 51.22 188 TRP A N 1
ATOM 1495 C CA . TRP A 1 188 ? 40.380 3.769 -73.006 1.00 51.22 188 TRP A CA 1
ATOM 1496 C C . TRP A 1 188 ? 40.142 2.880 -74.243 1.00 51.22 188 TRP A C 1
ATOM 1498 O O . TRP A 1 188 ? 41.113 2.527 -74.919 1.00 51.22 188 TRP A O 1
ATOM 1508 N N . MET A 1 189 ? 38.891 2.522 -74.553 1.00 47.44 189 MET A N 1
ATOM 1509 C CA . MET A 1 189 ? 38.509 1.915 -75.841 1.00 47.44 189 MET A CA 1
ATOM 1510 C C . MET A 1 189 ? 37.795 2.930 -76.729 1.00 47.44 189 MET A C 1
ATOM 1512 O O . MET A 1 189 ? 38.044 2.881 -77.954 1.00 47.44 189 MET A O 1
#

Solvent-accessible surface area (backbone atoms only — not comparable to full-atom values): 11497 Å² total; per-residue (Å²): 139,77,84,83,78,81,80,77,82,78,81,77,74,84,73,81,84,73,78,77,78,85,73,78,80,80,76,81,70,76,80,70,74,83,78,78,76,62,78,79,83,70,77,71,79,80,73,84,88,73,68,83,76,81,70,76,78,74,89,61,67,66,61,39,49,53,41,17,54,61,56,22,45,67,50,53,54,51,52,52,52,51,50,55,57,62,70,68,60,86,57,97,44,71,68,58,42,55,52,51,51,52,53,53,53,52,51,49,52,53,49,50,51,52,34,51,52,55,12,42,57,52,14,51,54,54,45,50,55,55,49,50,51,52,44,52,49,48,48,51,53,39,54,51,52,46,55,51,42,51,51,53,49,50,54,53,45,51,52,49,48,54,48,46,52,50,52,50,52,50,49,45,55,48,54,50,50,52,51,55,51,50,52,66,62,63,75,77,116

pLDDT: mean 84.58, std 15.2, range [47.44, 98.25]